Protein AF-A0A0G4NIS2-F1 (afdb_monomer_lite)

Sequence (245 aa):
MDGARKRLEEARQTQPERFADFKDDWLSSGLHLLNTYLKNRLSDPQSRKISKRNKRFQVSFGEELWPLFNALGFVEQTLDNDGADEDYFVPEPLEPPNPPTQIGTLRSFVEDMRFEVENRIIALGQQGPASPHHDSAMDRLEKALHCFNWPQNKSFHVQSINPRDAEFSLLGVLPNFDKSLTLFAYYRQCLIWPTNRKLLTDALANNAKRLGDDELMLQATVEESKIDHPGAAVIANGDNDDTAM

Organism: Verticillium longisporum (NCBI:txid100787)

Secondary structure (DSSP, 8-state):
-HHHHHHHHHHHHHSHHHHTT--GGGGG-HHHHHHHHHHHHHH-TT---EETT-HHHHHHT-GGGHHHHHHTTEEEEEEEETTEEEEEEEEPPPPP--SSPPTTSHHHHHHHHHHHHHHHHHHTT---TTS-----HHHHHHHHTT-TT--B-TT--GGG--TTSHHHHHHT--TTB-HHHHHHHHHHHHHH-GGGHHHHHHHHHHHHHHHT-HHHHHHHHHHHHHHH-TTTTS-SS--------

pLDDT: mean 83.78, std 14.61, range [35.22, 96.94]

Radius of gyration: 31.64 Å; chains: 1; bounding box: 91×41×85 Å

Foldseek 3Di:
DVQLVVQLVVCCVVPVVLCVPPDPVLQVCLLVVLLVQLVQLLVDQQRDKAFCPPPSCCSNQNPVNVVVLVLLAWDWDFDDDPNDTTIIGGHDGFDDDDPVDDPPGSNVVSVVVSVVSVVVCVVVVVDDPPPPPPCPPVNVVCVVVVNRPPDFQPVDDPPPDDCPPPLNVLLVHGLGHDLVVSVVSLVVSCVVPVVCNVVNLVSQCVSCVVNVPVVSNVVSVVSNVCVVPVPPPPPDDDDPDDDDD

Structure (mmCIF, N/CA/C/O backbone):
data_AF-A0A0G4NIS2-F1
#
_entry.id   AF-A0A0G4NIS2-F1
#
loop_
_atom_site.group_PDB
_atom_site.id
_atom_site.type_symbol
_atom_site.label_atom_id
_atom_site.label_alt_id
_atom_site.label_comp_id
_atom_site.label_asym_id
_atom_site.label_entity_id
_atom_site.label_seq_id
_atom_site.pdbx_PDB_ins_code
_atom_site.Cartn_x
_atom_site.Cartn_y
_atom_site.Cartn_z
_atom_site.occupancy
_atom_site.B_iso_or_equiv
_atom_site.auth_seq_id
_atom_site.auth_comp_id
_atom_site.auth_asym_id
_atom_site.auth_atom_id
_atom_site.pdbx_PDB_model_num
ATOM 1 N N . MET A 1 1 ? -14.107 12.052 5.881 1.00 51.66 1 MET A N 1
ATOM 2 C CA . MET A 1 1 ? -13.317 12.924 6.783 1.00 51.66 1 MET A CA 1
ATOM 3 C C . MET A 1 1 ? -14.207 13.749 7.715 1.00 51.66 1 MET A C 1
ATOM 5 O O . MET A 1 1 ? -13.770 14.037 8.819 1.00 51.66 1 MET A O 1
ATOM 9 N N . ASP A 1 2 ? -15.458 14.056 7.348 1.00 69.06 2 ASP A N 1
ATOM 10 C CA . ASP A 1 2 ? -16.340 14.878 8.199 1.00 69.06 2 ASP A CA 1
ATOM 11 C C . ASP A 1 2 ? -16.967 14.142 9.396 1.00 69.06 2 ASP A C 1
ATOM 13 O O . ASP A 1 2 ? -17.231 14.765 10.422 1.00 69.06 2 ASP A O 1
ATOM 17 N N . GLY A 1 3 ? -17.135 12.814 9.321 1.00 81.81 3 GLY A N 1
ATOM 18 C CA . GLY A 1 3 ? -17.763 12.019 10.390 1.00 81.81 3 GLY A CA 1
ATOM 19 C C . GLY A 1 3 ? -17.010 12.046 11.727 1.00 81.81 3 GLY A C 1
ATOM 20 O O . GLY A 1 3 ? -17.603 12.352 12.755 1.00 81.81 3 GLY A O 1
ATOM 21 N N . ALA A 1 4 ? -15.693 11.805 11.718 1.00 85.12 4 ALA A N 1
ATOM 22 C CA . ALA A 1 4 ? -14.879 11.812 12.941 1.00 85.12 4 ALA A CA 1
ATOM 23 C C . ALA A 1 4 ? -14.820 13.204 13.594 1.00 85.12 4 ALA A C 1
ATOM 25 O O . ALA A 1 4 ? -14.881 13.327 14.815 1.00 85.12 4 ALA A O 1
ATOM 26 N N . ARG A 1 5 ? -14.750 14.269 12.780 1.00 87.56 5 ARG A N 1
ATOM 27 C CA . ARG A 1 5 ? -14.766 15.654 13.273 1.00 87.56 5 ARG A CA 1
ATOM 28 C C . ARG A 1 5 ? -16.102 15.990 13.932 1.00 87.56 5 ARG A C 1
ATOM 30 O O . ARG A 1 5 ? -16.107 16.537 15.029 1.00 87.56 5 ARG A O 1
ATOM 37 N N . LYS A 1 6 ? -17.216 15.620 13.293 1.00 88.25 6 LYS A N 1
ATOM 38 C CA . LYS A 1 6 ? -18.559 15.787 13.860 1.00 88.25 6 LYS A CA 1
ATOM 39 C C . LYS A 1 6 ? -18.695 15.047 15.195 1.00 88.25 6 LYS A C 1
ATOM 41 O O . LYS A 1 6 ? -19.134 15.643 16.171 1.00 88.25 6 LYS A O 1
ATOM 46 N N . ARG A 1 7 ? -18.230 13.796 15.266 1.00 89.38 7 ARG A N 1
ATOM 47 C CA . ARG A 1 7 ? -18.239 13.007 16.506 1.00 89.38 7 ARG A CA 1
ATOM 48 C C . ARG A 1 7 ? -17.384 13.616 17.616 1.00 89.38 7 ARG A C 1
ATOM 50 O O . ARG A 1 7 ? -17.789 13.574 18.771 1.00 89.38 7 ARG A O 1
ATOM 57 N N . LEU A 1 8 ? -16.221 14.191 17.296 1.00 88.81 8 LEU A N 1
ATOM 58 C CA . LEU A 1 8 ? -15.406 14.893 18.295 1.00 88.81 8 LEU A CA 1
ATOM 59 C C . LEU A 1 8 ? -16.122 16.130 18.848 1.00 88.81 8 LEU A C 1
ATOM 61 O O . LEU A 1 8 ? -16.074 16.365 20.052 1.00 88.81 8 LEU A O 1
ATOM 65 N N . GLU A 1 9 ? -16.784 16.899 17.986 1.00 89.94 9 GLU A N 1
ATOM 66 C CA . GLU A 1 9 ? -17.549 18.078 18.397 1.00 89.94 9 GLU A CA 1
ATOM 67 C C . GLU A 1 9 ? -18.708 17.689 19.329 1.00 89.94 9 GLU A C 1
ATOM 69 O O . GLU A 1 9 ? -18.823 18.213 20.435 1.00 89.94 9 GLU A O 1
ATOM 74 N N . GLU A 1 10 ? -19.496 16.682 18.947 1.00 90.00 10 GLU A N 1
ATOM 75 C CA . GLU A 1 10 ? -20.571 16.129 19.784 1.00 90.00 10 GLU A CA 1
ATOM 76 C C . GLU A 1 10 ? -20.038 15.590 21.125 1.00 90.00 10 GLU A C 1
ATOM 78 O O 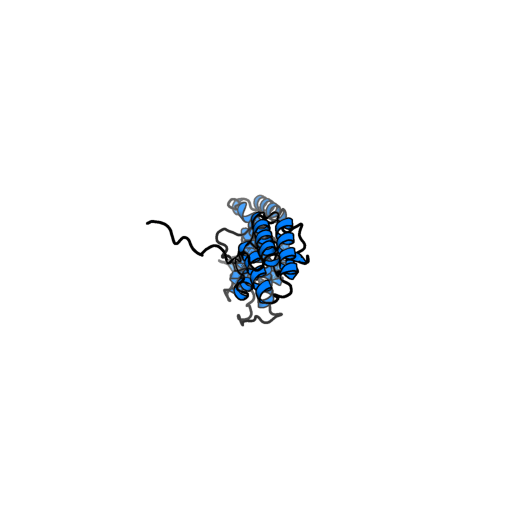. GLU A 1 10 ? -20.629 15.815 22.186 1.00 90.00 10 GLU A O 1
ATOM 83 N N . ALA A 1 11 ? -18.882 14.921 21.112 1.00 88.12 11 ALA A N 1
ATOM 84 C CA . ALA A 1 11 ? -18.240 14.404 22.316 1.00 88.12 11 ALA A CA 1
ATOM 85 C C . ALA A 1 11 ? -17.739 15.521 23.250 1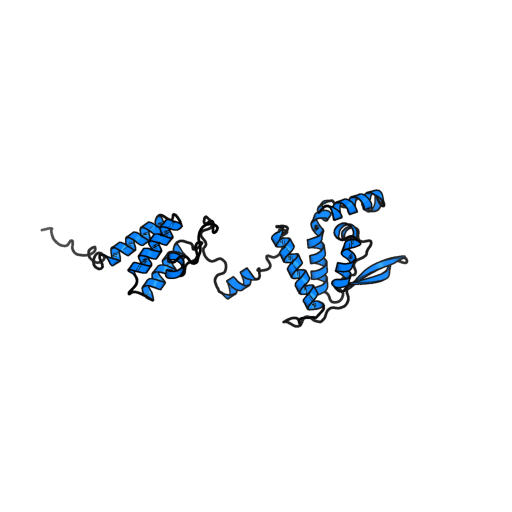.00 88.12 11 ALA A C 1
ATOM 87 O O . ALA A 1 11 ? -17.879 15.408 24.468 1.00 88.12 11 ALA A O 1
ATOM 88 N N . ARG A 1 12 ? -17.197 16.619 22.706 1.00 90.88 12 ARG A N 1
ATOM 89 C CA . ARG A 1 12 ? -16.781 17.797 23.489 1.00 90.88 12 ARG A CA 1
ATOM 90 C C . ARG A 1 12 ? -17.977 18.545 24.080 1.00 90.88 12 ARG A C 1
ATOM 92 O O . ARG A 1 12 ? -17.864 19.062 25.184 1.00 90.88 12 ARG A O 1
ATOM 99 N N . GLN A 1 13 ? -19.120 18.568 23.396 1.00 91.31 13 GLN A N 1
ATOM 100 C CA . GLN A 1 13 ? -20.344 19.185 23.919 1.00 91.31 13 GLN A CA 1
ATOM 101 C C . GLN A 1 13 ? -20.975 18.362 25.047 1.00 91.31 13 GLN A C 1
ATOM 103 O O . GLN A 1 13 ? -21.416 18.915 26.051 1.00 91.31 13 GLN A O 1
ATOM 108 N N . THR A 1 14 ? -21.010 17.037 24.896 1.00 90.88 14 THR A N 1
ATOM 109 C CA . THR A 1 14 ? -21.656 16.136 25.864 1.00 90.88 14 THR A CA 1
ATOM 110 C C . THR A 1 14 ? -20.765 15.792 27.057 1.00 90.88 14 THR A C 1
ATOM 112 O O . THR A 1 14 ? -21.266 15.617 28.166 1.00 90.88 14 THR A O 1
ATOM 115 N N . GLN A 1 15 ? -19.450 15.675 26.851 1.00 88.81 15 GLN A N 1
ATOM 116 C CA . GLN A 1 15 ? -18.480 15.265 27.872 1.00 88.81 15 GLN A CA 1
ATOM 117 C C . GLN A 1 15 ? -17.203 16.131 27.808 1.00 88.81 15 GLN A C 1
ATOM 119 O O . GLN A 1 15 ? -16.109 15.607 27.567 1.00 88.81 15 GLN A O 1
ATOM 124 N N . PRO A 1 16 ? -17.310 17.454 28.042 1.00 88.44 16 PRO A N 1
ATOM 125 C CA . PRO A 1 16 ? -16.224 18.411 27.815 1.00 88.44 16 PRO A CA 1
ATOM 126 C C . PRO A 1 16 ? -14.950 18.080 28.594 1.00 88.44 16 PRO A C 1
ATOM 128 O O . PRO A 1 16 ? -13.869 18.044 28.010 1.00 88.44 16 PRO A O 1
ATOM 131 N N . GLU A 1 17 ? -15.062 17.754 29.884 1.00 90.81 17 GLU A N 1
ATOM 132 C CA . GLU A 1 17 ? -13.900 17.416 30.721 1.00 90.81 17 GLU A CA 1
ATOM 133 C C . GLU A 1 17 ? -13.167 16.165 30.223 1.00 90.81 17 GLU A C 1
ATOM 135 O O . GLU A 1 17 ? -11.939 16.099 30.249 1.00 90.81 17 GLU A O 1
ATOM 140 N N . ARG A 1 18 ? -13.908 15.177 29.703 1.00 87.38 18 ARG A N 1
ATOM 141 C CA . ARG A 1 18 ? -13.324 13.935 29.189 1.00 87.38 18 ARG A CA 1
ATOM 142 C C . ARG A 1 18 ? -12.581 14.158 27.877 1.00 87.38 18 ARG A C 1
ATOM 144 O O . ARG A 1 18 ? -11.634 13.427 27.626 1.00 87.38 18 ARG A O 1
ATOM 151 N N . PHE A 1 19 ? -12.985 15.101 27.031 1.00 89.88 19 PHE A N 1
ATOM 152 C CA . PHE A 1 19 ? -12.375 15.311 25.707 1.00 89.88 19 PHE A CA 1
ATOM 153 C C . PHE A 1 19 ? -11.518 16.582 25.605 1.00 89.88 19 PHE A C 1
ATOM 155 O O . PHE A 1 19 ? -11.042 16.902 24.514 1.00 89.88 19 PHE A O 1
ATOM 162 N N . ALA A 1 20 ? -11.279 17.279 26.719 1.00 85.69 20 ALA A N 1
ATOM 163 C CA . ALA A 1 20 ? -10.483 18.507 26.768 1.00 85.69 20 ALA A CA 1
ATOM 164 C C . ALA A 1 20 ? -9.036 18.319 26.269 1.00 85.69 20 ALA A C 1
ATOM 166 O O . ALA A 1 20 ? -8.467 19.208 25.644 1.00 85.69 20 ALA A O 1
ATOM 167 N N . ASP A 1 21 ? -8.455 17.146 26.515 1.00 85.31 21 ASP A N 1
ATOM 168 C CA . ASP A 1 21 ? -7.098 16.744 26.130 1.00 85.31 21 ASP A CA 1
ATOM 169 C C . ASP A 1 21 ? -7.024 16.053 24.756 1.00 85.31 21 ASP A C 1
ATOM 171 O O . ASP A 1 21 ? -5.939 15.670 24.308 1.00 85.31 21 ASP A O 1
ATOM 175 N N . PHE A 1 22 ? -8.164 15.851 24.086 1.00 85.12 22 PHE A N 1
ATOM 176 C CA . PHE A 1 22 ? -8.197 15.143 22.813 1.00 85.12 22 PHE A CA 1
ATOM 177 C C . PHE A 1 22 ? -7.565 15.999 21.717 1.00 85.12 22 PHE A C 1
ATOM 179 O O . PHE A 1 22 ? -8.045 17.094 21.417 1.00 85.12 22 PHE A O 1
ATOM 186 N N . LYS A 1 23 ? -6.507 15.476 21.098 1.00 82.56 23 LYS A N 1
ATOM 187 C CA . LYS A 1 23 ? -5.771 16.167 20.043 1.00 82.56 23 LYS A CA 1
ATOM 188 C C . LYS A 1 23 ? -6.435 15.968 18.679 1.00 82.56 23 LYS A C 1
ATOM 190 O O . LYS A 1 23 ? -6.827 14.859 18.318 1.00 82.56 23 LYS A O 1
ATOM 195 N N . ASP A 1 24 ? -6.521 17.040 17.900 1.00 78.62 24 ASP A N 1
ATOM 196 C CA . ASP A 1 24 ? -7.176 17.022 16.586 1.00 78.62 24 ASP A CA 1
ATOM 197 C C . ASP A 1 24 ? -6.397 16.196 15.540 1.00 78.62 24 ASP A C 1
ATOM 199 O O . ASP A 1 24 ? -6.987 15.695 14.582 1.00 78.62 24 ASP A O 1
ATOM 203 N N . ASP A 1 25 ? -5.092 15.978 15.742 1.00 77.25 25 ASP A N 1
ATOM 204 C CA . ASP A 1 25 ? -4.250 15.098 14.913 1.00 77.25 25 ASP A CA 1
ATOM 205 C C . ASP A 1 25 ? -4.709 13.627 14.945 1.00 77.25 25 ASP A C 1
ATOM 207 O O . ASP A 1 25 ? -4.400 12.847 14.044 1.00 77.25 25 ASP A O 1
ATOM 211 N N . TRP A 1 26 ? -5.511 13.231 15.936 1.00 74.81 26 TRP A N 1
ATOM 212 C CA . TRP A 1 26 ? -6.074 11.885 16.009 1.00 74.81 26 TRP A CA 1
ATOM 213 C C . TRP A 1 26 ? -7.241 11.674 15.043 1.00 74.81 26 TRP A C 1
ATOM 215 O O . TRP A 1 26 ? -7.532 10.523 14.708 1.00 74.81 26 TRP A O 1
ATOM 225 N N . LEU A 1 27 ? -7.861 12.744 14.532 1.00 76.94 27 LEU A N 1
ATOM 226 C CA . LEU A 1 27 ? -8.981 12.668 13.587 1.00 76.94 27 LEU A CA 1
ATOM 227 C C . LEU A 1 27 ? -8.590 12.044 12.243 1.00 76.94 27 LEU A C 1
ATOM 229 O O . LEU A 1 27 ? -9.402 11.365 11.618 1.00 76.94 27 LEU A O 1
ATOM 233 N N . SER A 1 28 ? -7.347 12.238 11.800 1.00 71.81 28 SER A N 1
ATOM 234 C CA . SER A 1 28 ? -6.825 11.650 10.559 1.00 71.81 28 SER A CA 1
ATOM 235 C C . SER A 1 28 ? -6.278 10.233 10.751 1.00 71.81 28 SER A C 1
ATOM 237 O O . SER A 1 28 ? -5.846 9.600 9.793 1.00 71.81 28 SER A O 1
ATOM 239 N N . SER A 1 29 ? -6.309 9.699 11.976 1.00 78.62 29 SER A N 1
ATOM 240 C CA . SER A 1 29 ? -5.583 8.477 12.325 1.00 78.62 29 SER A CA 1
ATOM 241 C C . SER A 1 29 ? -6.405 7.186 12.258 1.00 78.62 29 SER A C 1
ATOM 243 O O . SER A 1 29 ? -5.886 6.131 12.616 1.00 78.62 29 SER A O 1
ATOM 245 N N . GLY A 1 30 ? -7.659 7.239 11.793 1.00 88.88 30 GLY A N 1
ATOM 246 C CA . GLY A 1 30 ? -8.578 6.092 11.807 1.00 88.88 30 GLY A CA 1
ATOM 247 C C . GLY A 1 30 ? -8.030 4.848 11.100 1.00 88.88 30 GLY A C 1
ATOM 248 O O . GLY A 1 30 ? -8.041 3.764 11.681 1.00 88.88 30 GLY A O 1
ATOM 249 N N . LEU A 1 31 ? -7.462 5.004 9.897 1.00 90.06 31 LEU A N 1
ATOM 250 C CA . LEU A 1 31 ? -6.845 3.889 9.164 1.00 90.06 31 LEU A CA 1
ATOM 251 C C . LEU A 1 31 ? -5.615 3.328 9.890 1.00 90.06 31 LEU A C 1
ATOM 253 O O .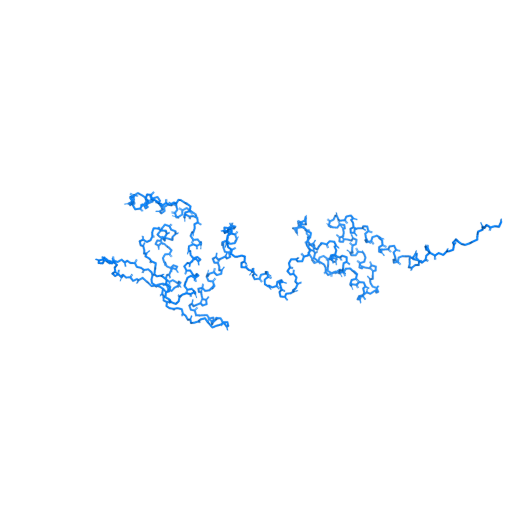 LEU A 1 31 ? -5.467 2.116 10.004 1.00 90.06 31 LEU A O 1
ATOM 257 N N . HIS A 1 32 ? -4.759 4.189 10.444 1.00 89.44 32 HIS A N 1
ATOM 258 C CA . HIS A 1 32 ? -3.595 3.750 11.222 1.00 89.44 32 HIS A CA 1
ATOM 259 C C . HIS A 1 32 ? -3.991 3.024 12.509 1.00 89.44 32 HIS A C 1
ATOM 261 O O . HIS A 1 32 ? -3.350 2.045 12.898 1.00 89.44 32 HIS A O 1
ATOM 267 N N . LEU A 1 33 ? -5.049 3.493 13.169 1.00 91.19 33 LEU A N 1
ATOM 268 C CA . LEU A 1 33 ? -5.591 2.863 14.362 1.00 91.19 33 LEU A CA 1
ATOM 269 C C . LEU A 1 33 ? -6.178 1.487 14.028 1.00 91.19 33 LEU A C 1
ATOM 271 O O . LEU A 1 33 ? -5.865 0.520 14.719 1.00 91.19 33 LEU A O 1
ATOM 275 N N . LEU A 1 34 ? -6.938 1.378 12.932 1.00 93.50 34 LEU A N 1
ATOM 276 C CA . LEU A 1 34 ? -7.452 0.099 12.444 1.00 93.50 34 LEU A CA 1
ATOM 277 C C . LEU A 1 34 ? -6.308 -0.862 12.109 1.00 93.50 34 LEU A C 1
ATOM 279 O O . LEU A 1 34 ? -6.299 -1.987 12.601 1.00 93.50 34 LEU A O 1
ATOM 283 N N . ASN A 1 35 ? -5.297 -0.403 11.362 1.00 92.06 35 ASN A N 1
ATOM 284 C CA . ASN A 1 35 ? -4.128 -1.221 11.037 1.00 92.06 35 ASN A CA 1
ATOM 285 C C . ASN A 1 35 ? -3.414 -1.721 12.304 1.00 92.06 35 ASN A C 1
ATOM 287 O O . ASN A 1 35 ? -2.982 -2.867 12.377 1.00 92.06 35 ASN A O 1
ATOM 291 N N . THR A 1 36 ? -3.333 -0.880 13.338 1.00 90.31 36 THR A N 1
ATOM 292 C CA . THR A 1 36 ? -2.746 -1.262 14.629 1.00 90.31 36 THR A CA 1
ATOM 293 C C . THR A 1 36 ? -3.551 -2.372 15.305 1.00 90.31 36 THR A C 1
ATOM 295 O O . THR A 1 36 ? -2.958 -3.340 15.780 1.00 90.31 36 THR A O 1
ATOM 298 N N . TYR A 1 37 ? -4.884 -2.279 15.325 1.00 92.38 37 TYR A N 1
ATOM 299 C CA . TYR A 1 37 ? -5.729 -3.342 15.876 1.00 92.38 37 TYR A CA 1
ATOM 300 C C . TYR A 1 37 ? -5.584 -4.653 15.100 1.00 92.38 37 TYR A C 1
ATOM 302 O O . TYR A 1 37 ? -5.403 -5.699 15.720 1.00 92.38 37 TYR A O 1
ATOM 310 N N . LEU A 1 38 ? -5.582 -4.600 13.765 1.00 93.12 38 LEU A N 1
ATOM 311 C CA . LEU A 1 38 ? -5.414 -5.782 12.913 1.00 93.12 38 LEU A CA 1
ATOM 312 C C . LEU A 1 38 ? -4.030 -6.420 13.095 1.00 93.12 38 LEU A C 1
ATOM 314 O O . LEU A 1 38 ? -3.923 -7.629 13.286 1.00 93.12 38 LEU A O 1
ATOM 318 N N . LYS A 1 39 ? -2.964 -5.610 13.119 1.00 90.69 39 LYS A N 1
ATOM 319 C CA . LYS A 1 39 ? -1.597 -6.077 13.383 1.00 90.69 39 LYS A CA 1
ATOM 320 C C . LYS A 1 39 ? -1.492 -6.765 14.742 1.00 90.69 39 LYS A C 1
ATOM 322 O O . LYS A 1 39 ? -0.921 -7.851 14.824 1.00 90.69 39 LYS A O 1
ATOM 327 N N . ASN A 1 40 ? -2.029 -6.149 15.795 1.00 89.56 40 ASN A N 1
ATOM 328 C CA . ASN A 1 40 ? -2.010 -6.729 17.138 1.00 89.56 40 ASN A CA 1
ATOM 329 C C . ASN A 1 40 ? -2.779 -8.050 17.166 1.00 89.56 40 ASN A C 1
ATOM 331 O O . ASN A 1 40 ? -2.272 -9.029 17.702 1.00 89.56 40 ASN A O 1
ATOM 335 N N . ARG A 1 41 ? -3.938 -8.103 16.501 1.00 89.19 41 ARG A N 1
ATOM 336 C CA . ARG A 1 41 ? -4.747 -9.318 16.395 1.00 89.19 41 ARG A CA 1
ATOM 337 C C . ARG A 1 41 ? -4.018 -10.470 15.709 1.00 89.19 41 ARG A C 1
ATOM 339 O O . ARG A 1 41 ? -4.151 -11.610 16.131 1.00 89.19 41 ARG A O 1
ATOM 346 N N . LEU A 1 42 ? -3.228 -10.183 14.679 1.00 89.69 42 LEU A N 1
ATOM 347 C CA . LEU A 1 42 ? -2.448 -11.201 13.971 1.00 89.69 42 LEU A CA 1
ATOM 348 C C . LEU A 1 42 ? -1.204 -11.6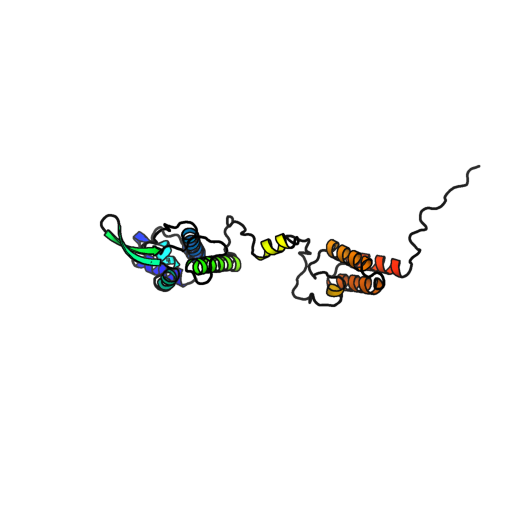60 14.738 1.00 89.69 42 LEU A C 1
ATOM 350 O O . LEU A 1 42 ? -0.758 -12.788 14.526 1.00 89.69 42 LEU A O 1
ATOM 354 N N . SER A 1 43 ? -0.649 -10.785 15.582 1.00 85.12 43 SER A N 1
ATOM 355 C CA . SER A 1 43 ? 0.627 -10.996 16.278 1.00 85.12 43 SER A CA 1
ATOM 356 C C . SER A 1 43 ? 0.462 -11.636 17.657 1.00 85.12 43 SER A C 1
ATOM 358 O O . SER A 1 43 ? 1.375 -12.316 18.117 1.00 85.12 43 SER A O 1
ATOM 360 N N . ASP A 1 44 ? -0.672 -11.403 18.320 1.00 79.44 44 ASP A N 1
ATOM 361 C CA . ASP A 1 44 ? -0.932 -11.835 19.692 1.00 79.44 44 ASP A CA 1
ATOM 362 C C . ASP A 1 44 ? -2.244 -12.642 19.775 1.00 79.44 44 ASP A C 1
ATOM 364 O O . ASP A 1 44 ? -3.320 -12.086 19.533 1.00 79.44 44 ASP A O 1
ATOM 368 N N . PRO A 1 45 ? -2.190 -13.937 20.147 1.00 62.75 45 PRO A N 1
ATOM 369 C CA . PRO A 1 45 ? -3.379 -14.753 20.398 1.00 62.75 45 PRO A CA 1
ATOM 370 C C . PRO A 1 45 ? -4.281 -14.201 21.513 1.00 62.75 45 PRO A C 1
ATOM 372 O O . PRO A 1 45 ? -5.469 -14.505 21.533 1.00 62.75 45 PRO A O 1
ATOM 375 N N . GLN A 1 46 ? -3.732 -13.394 22.427 1.00 65.38 46 GLN A N 1
ATOM 376 C CA . GLN A 1 46 ? -4.443 -12.692 23.503 1.00 65.38 46 GLN A CA 1
ATOM 377 C C . GLN A 1 46 ? -4.655 -11.216 23.150 1.00 65.38 46 GLN A C 1
ATOM 379 O O . GLN A 1 46 ? -4.525 -10.328 23.996 1.00 65.38 46 GLN A O 1
ATOM 384 N N . SER A 1 47 ? -4.932 -10.948 21.870 1.00 68.38 47 SER A N 1
ATOM 385 C CA . SER A 1 47 ? -5.124 -9.603 21.336 1.00 68.38 47 SER A CA 1
ATOM 386 C C . SER A 1 47 ? -5.956 -8.719 22.269 1.00 68.38 47 SER A C 1
ATOM 388 O O . SER A 1 47 ? -6.955 -9.133 22.860 1.00 68.38 47 SER A O 1
ATOM 390 N N . ARG A 1 48 ? -5.518 -7.467 22.418 1.00 81.31 48 ARG A N 1
ATOM 391 C CA . ARG A 1 48 ? -6.073 -6.550 23.415 1.00 81.31 48 ARG A CA 1
ATOM 392 C C . ARG A 1 48 ? -7.547 -6.263 23.132 1.00 81.31 48 ARG A C 1
ATOM 394 O O . ARG A 1 48 ? -7.893 -5.803 22.043 1.00 81.31 48 ARG A O 1
ATOM 401 N N . LYS A 1 49 ? -8.383 -6.436 24.160 1.00 90.88 49 LYS A N 1
ATOM 402 C CA . LYS A 1 49 ? -9.755 -5.917 24.191 1.00 90.88 49 LYS A CA 1
ATOM 403 C C . LYS A 1 49 ? -9.771 -4.406 23.932 1.00 90.88 49 LYS A C 1
ATOM 405 O O . LYS A 1 49 ? -8.881 -3.679 24.384 1.00 90.88 49 LYS A O 1
ATOM 410 N N . ILE A 1 50 ? -10.789 -3.924 23.228 1.00 93.06 50 ILE A N 1
ATOM 411 C CA . ILE A 1 50 ? -10.969 -2.503 22.921 1.00 93.06 50 ILE A CA 1
ATOM 412 C C . ILE A 1 50 ? -12.139 -1.985 23.753 1.00 93.06 50 ILE A C 1
ATOM 414 O O . ILE A 1 50 ? -13.279 -2.376 23.528 1.00 93.06 50 ILE A O 1
ATOM 418 N N . SER A 1 51 ? -11.865 -1.108 24.720 1.00 92.19 51 SER A N 1
ATOM 419 C CA . SER A 1 51 ? -12.924 -0.440 25.491 1.00 92.19 51 SER A CA 1
ATOM 420 C C . SER A 1 51 ? -13.755 0.455 24.569 1.00 92.19 51 SER A C 1
ATOM 422 O O . SER A 1 51 ? -13.197 1.282 23.837 1.00 92.19 51 SER A O 1
ATOM 424 N N . LYS A 1 52 ? -15.088 0.361 24.653 1.00 91.44 52 LYS A N 1
ATOM 425 C CA . LYS A 1 52 ? -15.991 1.295 23.959 1.00 91.44 52 LYS A CA 1
ATOM 426 C C . LYS A 1 52 ? -15.879 2.724 24.503 1.00 91.44 52 LYS A C 1
ATOM 428 O O . LYS A 1 52 ? -16.176 3.684 23.794 1.00 91.44 52 LYS A O 1
ATOM 433 N N . ARG A 1 53 ? -15.362 2.889 25.727 1.00 89.38 53 ARG A N 1
ATOM 434 C CA . ARG A 1 53 ? -15.013 4.184 26.335 1.00 89.38 53 ARG A CA 1
ATOM 435 C C . ARG A 1 53 ? -13.613 4.665 25.949 1.00 89.38 53 ARG A C 1
ATOM 437 O O . ARG A 1 53 ? -13.176 5.718 26.425 1.00 89.38 53 ARG A O 1
ATOM 444 N N . ASN A 1 54 ? -12.883 3.975 25.078 1.00 90.62 54 ASN A N 1
ATOM 445 C CA . ASN A 1 54 ? -11.642 4.524 24.551 1.00 90.62 54 ASN A CA 1
ATOM 446 C C . ASN A 1 54 ? -11.952 5.752 23.673 1.00 90.62 54 ASN A C 1
ATOM 448 O O . ASN A 1 54 ? -12.585 5.634 22.625 1.00 90.62 54 ASN A O 1
ATOM 452 N N . LYS A 1 55 ? -11.480 6.939 24.092 1.00 90.88 55 LYS A N 1
ATOM 453 C CA . LYS A 1 55 ? -11.761 8.219 23.409 1.00 90.88 55 LYS A CA 1
ATOM 454 C C . LYS A 1 55 ? -11.409 8.154 21.918 1.00 90.88 55 LYS A C 1
ATOM 456 O O . LYS A 1 55 ? -12.179 8.598 21.072 1.00 90.88 55 LYS A O 1
ATOM 461 N N . ARG A 1 56 ? -10.240 7.587 21.596 1.00 89.75 56 ARG A N 1
ATOM 462 C CA . ARG A 1 56 ? -9.714 7.525 20.228 1.00 89.75 56 ARG A CA 1
ATOM 463 C C . ARG A 1 56 ? -10.530 6.577 19.358 1.00 89.75 56 ARG A C 1
ATOM 465 O O . ARG A 1 56 ? -10.835 6.931 18.225 1.00 89.75 56 ARG A O 1
ATOM 472 N N . PHE A 1 57 ? -10.920 5.420 19.888 1.00 91.44 57 PHE A N 1
ATOM 473 C CA . PHE A 1 57 ? -11.800 4.472 19.208 1.00 91.44 57 PHE A CA 1
ATOM 474 C C . PHE A 1 57 ? -13.174 5.088 18.909 1.00 91.44 57 PHE A C 1
ATOM 476 O O . PHE A 1 57 ? -13.613 5.080 17.759 1.00 91.44 57 PHE A O 1
ATOM 483 N N . GLN A 1 58 ? -13.799 5.704 19.918 1.00 90.44 58 GLN A N 1
ATOM 484 C CA . GLN A 1 58 ? -15.114 6.339 19.809 1.00 90.44 58 GLN A CA 1
ATOM 485 C C . GLN A 1 58 ? -15.128 7.445 18.738 1.00 90.44 58 GLN A C 1
ATOM 487 O O . GLN A 1 58 ? -15.979 7.460 17.850 1.00 90.44 58 GLN A O 1
ATOM 492 N N . VAL A 1 59 ? -14.134 8.335 18.766 1.00 90.56 59 VAL A N 1
ATOM 493 C CA . VAL A 1 59 ? -14.029 9.442 17.803 1.00 90.56 59 VAL A CA 1
ATOM 494 C C . VAL A 1 59 ? -13.592 8.973 16.412 1.00 90.56 59 VAL A C 1
ATOM 496 O O . VAL A 1 59 ? -14.011 9.562 15.422 1.00 90.56 59 VAL A O 1
ATOM 499 N N . SER A 1 60 ? -12.783 7.913 16.296 1.00 89.75 60 SER A N 1
ATOM 500 C CA . SER A 1 60 ? -12.298 7.439 14.987 1.00 89.75 60 SER A CA 1
ATOM 501 C C . SER A 1 60 ? -13.342 6.598 14.256 1.00 89.75 60 SER A C 1
ATOM 503 O O . SER A 1 60 ? -13.627 6.850 13.089 1.00 89.75 60 SER A O 1
ATOM 505 N N . PHE A 1 61 ? -13.992 5.655 14.943 1.00 89.88 61 PHE A N 1
ATOM 506 C CA . PHE A 1 61 ? -14.903 4.690 14.312 1.00 89.88 61 PHE A CA 1
ATOM 507 C C . PHE A 1 61 ? -16.372 5.016 14.528 1.00 89.88 61 PHE A C 1
ATOM 509 O O . PHE A 1 61 ? -17.107 5.093 13.550 1.00 89.88 61 PHE A O 1
ATOM 516 N N . GLY A 1 62 ? -16.750 5.326 15.771 1.00 88.00 62 GLY A N 1
ATOM 517 C CA . GLY A 1 62 ? -18.137 5.632 16.109 1.00 88.00 62 GLY A CA 1
ATOM 518 C C . GLY A 1 62 ? -19.008 4.385 16.026 1.00 88.00 62 GLY A C 1
ATOM 519 O O . GLY A 1 62 ? -18.565 3.335 15.552 1.00 88.00 62 GLY A O 1
ATOM 520 N N . GLU A 1 63 ? -20.232 4.485 16.531 1.00 89.69 63 GLU A N 1
ATOM 521 C CA . GLU A 1 63 ? -21.155 3.346 16.587 1.00 89.69 63 GLU A CA 1
ATOM 522 C C . GLU A 1 63 ? -21.517 2.841 15.188 1.00 89.69 63 GLU A C 1
ATOM 524 O O . GLU A 1 63 ? -21.717 1.647 14.979 1.00 89.69 63 GLU A O 1
ATOM 529 N N . GLU A 1 64 ? -21.496 3.730 14.193 1.00 89.19 64 GLU A N 1
ATOM 530 C CA . GLU A 1 64 ? -21.796 3.399 12.805 1.00 89.19 64 GLU A CA 1
ATOM 531 C C . GLU A 1 64 ? -20.781 2.432 12.173 1.00 89.19 64 GLU A C 1
ATOM 533 O O . GLU A 1 64 ? -21.117 1.722 11.225 1.00 89.19 64 GLU A O 1
ATOM 538 N N . LEU A 1 65 ? -19.550 2.376 12.698 1.00 90.75 65 LEU A N 1
ATOM 539 C CA . LEU A 1 65 ? -18.512 1.447 12.242 1.00 90.75 65 LEU A CA 1
ATOM 540 C C . LEU A 1 65 ? -18.288 0.278 13.208 1.00 90.75 65 LEU A C 1
ATOM 542 O O . LEU A 1 65 ? -17.428 -0.557 12.944 1.00 90.75 65 LEU A O 1
ATOM 546 N N . TRP A 1 66 ? -19.053 0.146 14.292 1.00 92.56 66 TRP A N 1
ATOM 547 C CA . TRP A 1 66 ? -18.981 -1.036 15.161 1.00 92.56 66 TRP A CA 1
ATOM 548 C C . TRP A 1 66 ? -19.279 -2.363 14.445 1.00 92.56 66 TRP A C 1
ATOM 550 O O . TRP A 1 66 ? -18.555 -3.327 14.705 1.00 92.56 66 TRP A O 1
ATOM 560 N N . PRO A 1 67 ? -20.219 -2.440 13.477 1.00 94.81 67 PRO A N 1
ATOM 561 C CA . PRO A 1 67 ? -20.428 -3.667 12.708 1.00 94.81 67 PRO A CA 1
ATOM 562 C C . PRO A 1 67 ? -19.171 -4.169 11.979 1.00 94.81 67 PRO A C 1
ATOM 564 O O . PRO A 1 67 ? -19.026 -5.374 11.782 1.00 94.81 67 PRO A O 1
ATOM 567 N N . LEU A 1 68 ? -18.234 -3.277 11.625 1.00 94.38 68 LEU A N 1
ATOM 568 C CA . LEU A 1 68 ? -16.940 -3.671 11.059 1.00 94.38 68 LEU A CA 1
ATOM 569 C C . LEU A 1 68 ? -16.117 -4.484 12.064 1.00 94.38 68 LEU A C 1
ATOM 571 O O . LEU A 1 68 ? -15.506 -5.476 11.685 1.00 94.38 68 LEU A O 1
ATOM 575 N N . PHE A 1 69 ? -16.106 -4.095 13.340 1.00 94.94 69 PHE A N 1
ATOM 576 C CA . PHE A 1 69 ? -15.380 -4.832 14.376 1.00 94.94 69 PHE A CA 1
ATOM 577 C C . PHE A 1 69 ? -16.010 -6.202 14.623 1.00 94.94 69 PHE A C 1
ATOM 579 O O . PHE A 1 69 ? -15.278 -7.182 14.741 1.00 94.94 69 PHE A O 1
ATOM 586 N N . ASN A 1 70 ? -17.337 -6.302 14.563 1.00 94.19 70 ASN A N 1
ATOM 587 C CA . ASN A 1 70 ? -18.026 -7.591 14.620 1.00 94.19 70 ASN A CA 1
ATOM 588 C C . ASN A 1 70 ? -17.630 -8.496 13.439 1.00 94.19 70 ASN A C 1
ATOM 590 O O . ASN A 1 70 ? -17.265 -9.652 13.638 1.00 94.19 70 ASN A O 1
ATOM 594 N N . ALA A 1 71 ? -17.585 -7.958 12.215 1.00 94.38 71 ALA A N 1
ATOM 595 C CA . ALA A 1 71 ? -17.118 -8.701 11.039 1.00 94.38 71 ALA A CA 1
ATOM 596 C C . ALA A 1 71 ? -15.637 -9.121 11.136 1.00 94.38 71 ALA A C 1
ATOM 598 O O . ALA A 1 71 ? -15.254 -10.174 10.637 1.00 94.38 71 ALA A O 1
ATOM 599 N N . LEU A 1 72 ? -14.801 -8.323 11.805 1.00 94.75 72 LEU A N 1
ATOM 600 C CA . LEU A 1 72 ? -13.392 -8.633 12.075 1.00 94.75 72 LEU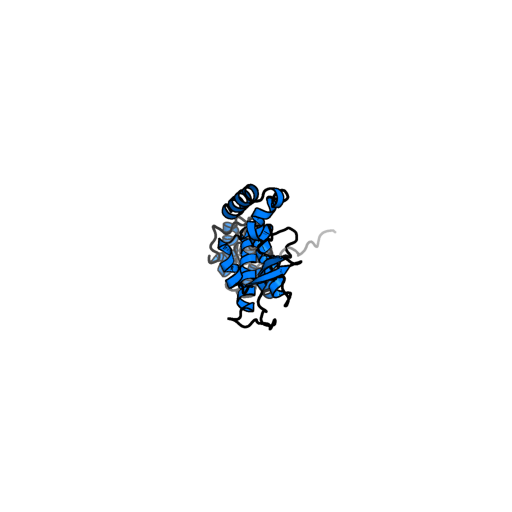 A CA 1
ATOM 601 C C . LEU A 1 72 ? -13.197 -9.668 13.199 1.00 94.75 72 LEU A C 1
ATOM 603 O O . LEU A 1 72 ? -12.052 -9.948 13.570 1.00 94.75 72 LEU A O 1
ATOM 607 N N . GLY A 1 73 ? -14.284 -10.234 13.732 1.00 93.44 73 GLY A N 1
ATOM 608 C CA . GLY A 1 73 ? -14.250 -11.242 14.786 1.00 93.44 73 GLY A CA 1
ATOM 609 C C . GLY A 1 73 ? -14.003 -10.655 16.168 1.00 93.44 73 GLY A C 1
ATOM 610 O O . GLY A 1 73 ? -13.308 -11.266 16.976 1.00 93.44 73 GLY A O 1
ATOM 611 N N . PHE A 1 74 ? -14.491 -9.445 16.435 1.00 94.44 74 PHE A N 1
ATOM 612 C CA . PHE A 1 74 ? -14.651 -8.956 17.799 1.00 94.44 74 PHE A CA 1
ATOM 613 C C . PHE A 1 74 ? -16.081 -9.214 18.267 1.00 94.44 74 PHE A C 1
ATOM 615 O O . PHE A 1 74 ? -17.027 -9.042 17.509 1.00 94.44 74 PHE A O 1
ATOM 622 N N . VAL A 1 75 ? -16.237 -9.588 19.530 1.00 94.00 75 VAL A N 1
ATOM 623 C CA . VAL A 1 75 ? -17.533 -9.801 20.171 1.00 94.00 75 VAL A CA 1
ATOM 624 C C . VAL A 1 75 ? -17.701 -8.781 21.282 1.00 94.00 75 VAL A C 1
ATOM 626 O O . VAL A 1 75 ? -16.771 -8.500 22.040 1.00 94.00 75 VAL A O 1
ATOM 629 N N . GLU A 1 76 ? -18.894 -8.212 21.373 1.00 94.06 76 GLU A N 1
ATOM 630 C CA . GLU A 1 76 ? -19.247 -7.275 22.431 1.00 94.06 76 GLU A CA 1
ATOM 631 C C . GLU A 1 76 ? -19.448 -8.025 23.752 1.00 94.06 76 GLU A C 1
ATOM 633 O O . GLU A 1 76 ? -20.234 -8.968 23.829 1.00 94.06 76 GLU A O 1
ATOM 638 N N . GLN A 1 77 ? -18.721 -7.618 24.791 1.00 93.88 77 GLN A N 1
ATOM 639 C CA . GLN A 1 77 ? -18.834 -8.184 26.133 1.00 93.88 77 GLN A CA 1
ATOM 640 C C . GLN A 1 77 ? -18.774 -7.074 27.177 1.00 93.88 77 GLN A C 1
ATOM 642 O O . GLN A 1 77 ? -17.921 -6.187 27.094 1.00 93.88 77 GLN A O 1
ATOM 647 N N . THR A 1 78 ? -19.641 -7.157 28.180 1.00 93.88 78 THR A N 1
ATOM 648 C CA . THR A 1 78 ? -19.563 -6.328 29.384 1.00 93.88 78 THR A CA 1
ATOM 649 C C . THR A 1 78 ? -18.680 -7.045 30.396 1.00 93.88 78 THR A C 1
ATOM 651 O O . THR A 1 78 ? -18.936 -8.198 30.745 1.00 93.88 78 THR A O 1
ATOM 654 N N . LEU A 1 79 ? -17.605 -6.388 30.818 1.00 89.56 79 LEU A N 1
ATOM 655 C CA . LEU A 1 79 ? -16.625 -6.936 31.749 1.00 89.56 79 LEU A CA 1
ATOM 656 C C . LEU A 1 79 ? -16.504 -6.006 32.953 1.00 89.56 79 LEU A C 1
ATOM 658 O O . LEU A 1 79 ? -16.472 -4.787 32.781 1.00 89.56 79 LEU A O 1
ATOM 662 N N . ASP A 1 80 ? -16.361 -6.588 34.142 1.00 88.44 80 ASP A N 1
ATOM 663 C CA . ASP A 1 80 ? -16.023 -5.830 35.345 1.00 88.44 80 ASP A CA 1
ATOM 664 C C . ASP A 1 80 ? -14.619 -5.222 35.197 1.00 88.44 80 ASP A C 1
ATOM 666 O O . ASP A 1 80 ? -13.644 -5.906 34.853 1.00 88.44 80 ASP A O 1
ATOM 670 N N . ASN A 1 81 ? -14.533 -3.914 35.413 1.00 83.81 81 ASN A N 1
ATOM 671 C CA . ASN A 1 81 ? -13.309 -3.136 35.382 1.00 83.81 81 ASN A CA 1
ATOM 672 C C . ASN A 1 81 ? -13.254 -2.244 36.631 1.00 83.81 81 ASN A C 1
ATOM 674 O O . ASN A 1 81 ? -13.887 -1.191 36.683 1.00 83.81 81 ASN A O 1
ATOM 678 N N . ASP A 1 82 ? -12.498 -2.682 37.640 1.00 82.31 82 ASP A N 1
ATOM 679 C CA . ASP A 1 82 ? -12.346 -2.010 38.939 1.00 82.31 82 ASP A CA 1
ATOM 680 C C . ASP A 1 82 ? -13.678 -1.744 39.678 1.00 82.31 82 ASP A C 1
ATOM 682 O O . ASP A 1 82 ? -13.859 -0.705 40.318 1.00 82.31 82 ASP A O 1
ATOM 686 N N . GLY A 1 83 ? -14.618 -2.697 39.624 1.00 80.06 83 GLY A N 1
ATOM 687 C CA . GLY A 1 83 ? -15.912 -2.618 40.309 1.00 80.06 83 GLY A CA 1
ATOM 688 C C . GLY A 1 83 ? -16.984 -1.853 39.531 1.00 80.06 83 GLY A C 1
ATOM 689 O O . GLY A 1 83 ? -18.030 -1.521 40.095 1.00 80.06 83 GLY A O 1
ATOM 690 N N . ALA A 1 84 ? -16.725 -1.551 38.257 1.00 84.06 84 ALA A N 1
ATOM 691 C CA . ALA A 1 84 ? -17.681 -0.965 37.335 1.00 84.06 84 ALA A CA 1
ATOM 692 C C . ALA A 1 84 ? -17.763 -1.792 36.048 1.00 84.06 84 ALA A C 1
ATOM 694 O O . ALA A 1 84 ? -16.754 -2.052 35.392 1.00 84.06 84 ALA A O 1
ATOM 695 N N . ASP A 1 85 ? -18.986 -2.139 35.655 1.00 89.44 85 ASP A N 1
ATOM 696 C CA . ASP A 1 85 ? -19.249 -2.806 34.386 1.00 89.44 85 ASP A CA 1
ATOM 697 C C . ASP A 1 85 ? -18.939 -1.868 33.210 1.00 89.44 85 ASP A C 1
ATOM 699 O O . ASP A 1 85 ? -19.437 -0.739 33.124 1.00 89.44 85 ASP A O 1
ATOM 703 N N . GLU A 1 86 ? -18.101 -2.337 32.287 1.00 91.00 86 GLU A N 1
ATOM 704 C CA . GLU A 1 86 ? -17.728 -1.605 31.083 1.00 91.00 86 GLU A CA 1
ATOM 705 C C . GLU A 1 86 ? -17.801 -2.499 29.842 1.00 91.00 86 GLU A C 1
ATOM 707 O O . GLU A 1 86 ? -17.402 -3.663 29.859 1.00 91.00 86 GLU A O 1
ATOM 712 N N . ASP A 1 87 ? -18.276 -1.928 28.736 1.00 93.50 87 ASP A N 1
ATOM 713 C CA . ASP A 1 87 ? -18.404 -2.634 27.466 1.00 93.50 87 ASP A CA 1
ATOM 714 C C . ASP A 1 87 ? -17.104 -2.619 26.654 1.00 93.50 87 ASP A C 1
ATOM 716 O O . ASP A 1 87 ? -16.484 -1.574 26.405 1.00 93.50 87 ASP A O 1
ATOM 720 N N . TYR A 1 88 ? -16.740 -3.797 26.157 1.00 94.25 88 TYR A N 1
ATOM 721 C CA . TYR A 1 88 ? -15.554 -4.045 25.352 1.00 94.25 88 TYR A CA 1
ATOM 722 C C . TYR A 1 88 ? -15.898 -4.755 24.046 1.00 94.25 88 TYR A C 1
ATOM 724 O O . TYR A 1 88 ? -16.804 -5.580 23.985 1.00 94.25 88 TYR A O 1
ATOM 732 N N . PHE A 1 89 ? -15.092 -4.496 23.021 1.00 94.69 89 PHE A N 1
ATOM 733 C CA . PHE A 1 89 ? -14.899 -5.409 21.901 1.00 94.69 89 PHE A CA 1
ATOM 734 C C . PHE A 1 89 ? -13.768 -6.373 22.251 1.00 94.69 89 PHE A C 1
ATOM 736 O O . PHE A 1 89 ? -12.606 -5.969 22.375 1.00 94.69 89 PHE A O 1
ATOM 743 N N . VAL A 1 90 ? -14.107 -7.645 22.425 1.00 93.56 90 VAL A N 1
ATOM 744 C CA . VAL A 1 90 ? -13.174 -8.718 22.772 1.00 93.56 90 VAL A CA 1
ATOM 745 C C . VAL A 1 90 ? -12.891 -9.539 21.514 1.00 93.56 90 VAL A C 1
ATOM 747 O O . VAL A 1 90 ? -13.835 -10.026 20.897 1.00 93.56 90 VAL A O 1
ATOM 750 N N . PRO A 1 91 ? -11.629 -9.677 21.080 1.00 93.31 91 PRO A N 1
ATOM 751 C CA . PRO A 1 91 ? -11.317 -10.434 19.876 1.00 93.31 91 PRO A CA 1
ATOM 752 C C . PRO A 1 91 ? -11.521 -11.932 20.103 1.00 93.31 91 PRO A C 1
ATOM 754 O O . PRO A 1 91 ? -11.027 -12.496 21.077 1.00 93.31 91 PRO A O 1
ATOM 757 N N . GLU A 1 92 ? -12.181 -12.588 19.158 1.00 91.50 92 GLU A N 1
ATOM 758 C CA . GLU A 1 92 ? -12.181 -14.042 19.071 1.00 91.50 92 GLU A CA 1
ATOM 759 C C . GLU A 1 92 ? -10.785 -14.543 18.682 1.00 91.50 92 GLU A C 1
ATOM 761 O O . GLU A 1 92 ? -10.094 -13.878 17.888 1.00 91.50 92 GLU A O 1
ATOM 766 N N . PRO A 1 93 ? -10.366 -15.713 19.199 1.00 90.25 93 PRO A N 1
ATOM 767 C CA . PRO A 1 93 ? -9.117 -16.341 18.806 1.00 90.25 93 PRO A CA 1
ATOM 768 C C . PRO A 1 93 ? -9.046 -16.557 17.295 1.00 90.25 93 PRO A C 1
ATOM 770 O O . PRO A 1 93 ? -10.006 -16.993 16.663 1.00 90.25 93 PRO A O 1
ATOM 773 N N . LEU A 1 94 ? -7.880 -16.274 16.726 1.00 91.38 94 LEU A N 1
ATOM 774 C CA . LEU A 1 94 ? -7.581 -16.615 15.344 1.00 91.38 94 LEU A CA 1
ATOM 775 C C . LEU A 1 94 ? -7.047 -18.036 15.229 1.00 91.38 94 LEU A C 1
ATOM 777 O O . LEU A 1 94 ? -6.377 -18.538 16.133 1.00 91.38 94 LEU A O 1
ATOM 781 N N . GLU A 1 95 ? -7.262 -18.641 14.065 1.00 91.81 95 GLU A N 1
ATOM 782 C CA . GLU A 1 95 ? -6.580 -19.867 13.673 1.00 91.81 95 GLU A CA 1
ATOM 783 C C . GLU A 1 95 ? -5.052 -19.677 13.788 1.00 91.81 95 GLU A C 1
ATOM 785 O O . GLU A 1 95 ? -4.549 -18.552 13.664 1.00 91.81 95 GLU A O 1
ATOM 790 N N . PRO A 1 96 ? -4.267 -20.733 14.057 1.00 87.25 96 PRO A N 1
ATOM 791 C CA . PRO A 1 96 ? -2.816 -20.612 14.130 1.00 87.25 96 PRO A CA 1
ATOM 792 C C . PRO A 1 96 ? -2.217 -20.205 12.770 1.00 87.25 96 PRO A C 1
ATOM 794 O O . PRO A 1 96 ? -2.781 -20.529 11.720 1.00 87.25 96 PRO A O 1
ATOM 797 N N . PRO A 1 97 ? -1.071 -19.502 12.758 1.00 84.81 97 PRO A N 1
ATOM 798 C CA . PRO A 1 97 ? -0.397 -19.128 11.522 1.00 84.81 97 PRO A CA 1
ATOM 799 C C . PRO A 1 97 ? 0.192 -20.375 10.845 1.00 84.81 97 PRO A C 1
ATOM 801 O O . PRO A 1 97 ? 1.246 -20.865 11.238 1.00 84.81 97 PRO A O 1
ATOM 804 N N . ASN A 1 98 ? -0.485 -20.873 9.812 1.00 82.12 98 ASN A N 1
ATOM 805 C CA . ASN A 1 98 ? -0.021 -21.979 8.975 1.00 82.12 98 ASN A CA 1
ATOM 806 C C . ASN A 1 98 ? 0.168 -21.463 7.547 1.00 82.12 98 ASN A C 1
ATOM 808 O O . ASN A 1 98 ? -0.831 -21.338 6.851 1.00 82.12 98 ASN A O 1
ATOM 812 N N . PRO A 1 99 ? 1.389 -21.120 7.098 1.00 81.75 99 PRO A N 1
ATOM 813 C CA . PRO A 1 99 ? 1.603 -20.607 5.749 1.00 81.75 99 PRO A CA 1
ATOM 814 C C . PRO A 1 99 ? 1.542 -21.737 4.693 1.00 81.75 99 PRO A C 1
ATOM 816 O O . PRO A 1 99 ? 2.230 -22.745 4.858 1.00 81.75 99 PRO A O 1
ATOM 819 N N . PRO A 1 100 ? 0.798 -21.572 3.581 1.00 86.00 100 PRO A N 1
ATOM 820 C CA . PRO A 1 100 ? -0.095 -20.450 3.295 1.00 86.00 100 PRO A CA 1
ATOM 821 C C . PRO A 1 100 ? -1.365 -20.511 4.152 1.00 86.00 100 PRO A C 1
ATOM 823 O O . PRO A 1 100 ? -1.954 -21.583 4.300 1.00 86.00 100 PRO A O 1
ATOM 826 N N . THR A 1 101 ? -1.790 -19.357 4.682 1.00 89.81 101 THR A N 1
ATOM 827 C CA . THR A 1 101 ? -3.011 -19.249 5.489 1.00 89.81 101 THR A CA 1
ATOM 828 C C . THR A 1 101 ? -4.185 -19.874 4.740 1.00 89.81 101 THR A C 1
ATOM 830 O O . THR A 1 101 ? -4.414 -19.585 3.564 1.00 89.81 101 THR A O 1
ATOM 833 N N . GLN A 1 102 ? -4.936 -20.742 5.417 1.00 92.81 102 GLN A N 1
ATOM 834 C CA . GLN A 1 102 ? -6.081 -21.415 4.817 1.00 92.81 102 GLN A CA 1
ATOM 835 C C . GLN A 1 102 ? -7.167 -20.397 4.441 1.00 92.81 102 GLN A C 1
ATOM 837 O O . GLN A 1 102 ? -7.657 -19.654 5.291 1.00 92.81 102 GLN A O 1
ATOM 842 N N . ILE A 1 103 ? -7.562 -20.389 3.169 1.00 92.94 103 ILE A N 1
ATOM 843 C CA . ILE A 1 103 ? -8.611 -19.509 2.642 1.00 92.94 103 ILE A CA 1
ATOM 844 C C . ILE A 1 103 ? -9.955 -19.829 3.310 1.00 92.94 103 ILE A C 1
ATOM 846 O O . ILE A 1 103 ? -10.280 -20.995 3.541 1.00 92.94 103 ILE A O 1
ATOM 850 N N . GLY A 1 104 ? -10.744 -18.790 3.590 1.00 93.00 104 GLY A N 1
ATOM 851 C CA . GLY A 1 104 ? -12.075 -18.910 4.195 1.00 93.00 104 GLY A CA 1
ATOM 852 C C . GLY A 1 104 ? -12.063 -18.983 5.723 1.00 93.00 104 GLY A C 1
ATOM 853 O O . GLY A 1 104 ? -13.118 -19.136 6.330 1.00 93.00 104 GLY A O 1
ATOM 854 N N . THR A 1 105 ? -10.888 -18.861 6.342 1.00 94.88 105 THR A N 1
ATOM 855 C CA . THR A 1 105 ? -10.720 -18.734 7.797 1.00 94.88 105 THR A CA 1
ATOM 856 C C . THR A 1 105 ? -10.839 -17.283 8.253 1.00 94.88 105 THR A C 1
ATOM 858 O O . THR A 1 105 ? -10.602 -16.356 7.466 1.00 94.88 105 THR A O 1
ATOM 861 N N . LEU A 1 106 ? -11.126 -17.062 9.538 1.00 94.25 106 LEU A N 1
ATOM 862 C CA . LEU A 1 106 ? -11.167 -15.710 10.101 1.00 94.25 106 LEU A CA 1
ATOM 863 C C . LEU A 1 106 ? -9.785 -15.045 10.051 1.00 94.25 106 LEU A C 1
ATOM 865 O O . LEU A 1 106 ? -9.686 -13.841 9.800 1.00 94.25 106 LEU A O 1
ATOM 869 N N . ARG A 1 107 ? -8.708 -15.824 10.223 1.00 93.56 107 ARG A N 1
ATOM 870 C CA . ARG A 1 107 ? -7.339 -15.344 10.011 1.00 93.56 107 ARG A CA 1
ATOM 871 C C . ARG A 1 107 ? -7.150 -14.822 8.593 1.00 93.56 107 ARG A C 1
ATOM 873 O O . ARG A 1 107 ? -6.678 -13.697 8.459 1.00 93.56 107 ARG A O 1
ATOM 880 N N . SER A 1 108 ? -7.527 -15.594 7.568 1.00 94.12 108 SER A N 1
ATOM 881 C CA . SER A 1 108 ? -7.361 -15.161 6.170 1.00 94.12 108 SER A CA 1
ATOM 882 C C . SER A 1 108 ? -8.081 -13.841 5.896 1.00 94.12 108 SER A C 1
ATOM 884 O O . SER A 1 108 ? -7.486 -12.919 5.349 1.00 94.12 108 SER A O 1
ATOM 886 N N . PHE A 1 109 ? -9.308 -13.694 6.404 1.00 95.44 109 PHE A N 1
ATOM 887 C CA . PHE A 1 109 ? -10.069 -12.455 6.279 1.00 95.44 109 PHE A CA 1
ATOM 888 C C . PHE A 1 109 ? -9.371 -11.261 6.950 1.00 95.44 109 PHE A C 1
ATOM 890 O O . PHE A 1 109 ? -9.311 -10.171 6.386 1.00 95.44 109 PHE A O 1
ATOM 897 N N . VAL A 1 110 ? -8.809 -11.443 8.147 1.00 94.44 110 VAL A N 1
ATOM 898 C CA . VAL A 1 110 ? -8.128 -10.361 8.878 1.00 94.44 110 VAL A CA 1
ATOM 899 C C . VAL A 1 110 ? -6.764 -10.010 8.294 1.00 94.44 110 VAL A C 1
ATOM 901 O O . VAL A 1 110 ? -6.385 -8.838 8.323 1.00 94.44 110 VAL A O 1
ATOM 904 N N . GLU A 1 111 ? -6.048 -10.979 7.727 1.00 92.81 111 GLU A N 1
ATOM 905 C CA . GLU A 1 111 ? -4.844 -10.725 6.931 1.00 92.81 111 GLU A CA 1
ATOM 906 C C . GLU A 1 111 ? -5.187 -9.881 5.696 1.00 92.81 111 GLU A C 1
ATOM 908 O O . GLU A 1 111 ? -4.579 -8.826 5.506 1.00 92.81 111 GLU A O 1
ATOM 913 N N . ASP A 1 112 ? -6.222 -10.257 4.939 1.00 93.31 112 ASP A N 1
ATOM 914 C CA . ASP A 1 112 ? -6.687 -9.512 3.761 1.00 93.31 112 ASP A CA 1
ATOM 915 C C . ASP A 1 112 ? -7.144 -8.089 4.113 1.00 93.31 112 ASP A C 1
ATOM 917 O O . ASP A 1 112 ? -6.761 -7.120 3.455 1.00 93.31 112 ASP A O 1
ATOM 921 N N . MET A 1 113 ? -7.913 -7.927 5.195 1.00 94.81 113 MET A N 1
ATOM 922 C CA . MET A 1 113 ? -8.334 -6.606 5.671 1.00 94.81 113 MET A CA 1
ATOM 923 C C . MET A 1 113 ? -7.159 -5.746 6.112 1.00 94.81 113 MET A C 1
ATOM 925 O O . MET A 1 113 ? -7.154 -4.540 5.857 1.00 94.81 113 MET A O 1
ATOM 929 N N . ARG A 1 114 ? -6.133 -6.341 6.727 1.00 92.06 114 ARG A N 1
ATOM 930 C CA . ARG A 1 114 ? -4.913 -5.604 7.060 1.00 92.06 114 ARG A CA 1
ATOM 931 C C . ARG A 1 114 ? -4.216 -5.111 5.796 1.00 92.06 114 ARG A C 1
ATOM 933 O O . ARG A 1 114 ? -3.866 -3.934 5.736 1.00 92.06 114 ARG A O 1
ATOM 940 N N . PHE A 1 115 ? -4.068 -5.971 4.790 1.00 88.31 115 PHE A N 1
ATOM 941 C CA . PHE A 1 115 ? -3.473 -5.586 3.511 1.00 88.31 115 PHE A CA 1
ATOM 942 C C . PHE A 1 115 ? -4.266 -4.478 2.807 1.00 88.31 115 PHE A C 1
ATOM 944 O O . PHE A 1 115 ? -3.663 -3.517 2.332 1.00 88.31 115 PHE A O 1
ATOM 951 N N . GLU A 1 116 ? -5.601 -4.544 2.782 1.00 91.56 116 GLU A N 1
ATOM 952 C CA . GLU A 1 116 ? -6.428 -3.485 2.183 1.00 91.56 116 GLU A CA 1
ATOM 953 C C . GLU A 1 116 ? -6.254 -2.151 2.923 1.00 91.56 116 GLU A C 1
ATOM 955 O O . GLU A 1 116 ? -6.076 -1.107 2.293 1.00 91.56 116 GLU A O 1
ATOM 960 N N . VAL A 1 117 ? -6.235 -2.163 4.259 1.00 91.44 117 VAL A N 1
ATOM 961 C CA . VAL A 1 117 ? -6.009 -0.946 5.056 1.00 91.44 117 VAL A CA 1
ATOM 962 C C . VAL A 1 117 ? -4.621 -0.358 4.788 1.00 91.44 117 VAL A C 1
ATOM 964 O O . VAL A 1 117 ? -4.495 0.856 4.619 1.00 91.44 117 VAL A O 1
ATOM 967 N N . GLU A 1 118 ? -3.583 -1.191 4.703 1.00 87.31 118 GLU A N 1
ATOM 968 C CA . GLU A 1 118 ? -2.223 -0.754 4.366 1.00 87.31 118 GLU A CA 1
ATOM 969 C C . GLU A 1 118 ? -2.153 -0.150 2.960 1.00 87.31 118 GLU A C 1
ATOM 971 O O . GLU A 1 118 ? -1.615 0.948 2.790 1.00 87.31 118 GLU A O 1
ATOM 976 N N . ASN A 1 119 ? -2.789 -0.788 1.977 1.00 84.94 119 ASN A N 1
ATOM 977 C CA . ASN A 1 119 ? -2.901 -0.260 0.619 1.00 84.94 119 ASN A CA 1
ATOM 978 C C . ASN A 1 119 ? -3.632 1.087 0.583 1.00 84.94 119 ASN A C 1
ATOM 980 O O . ASN A 1 119 ? -3.230 1.983 -0.160 1.00 84.94 119 ASN A O 1
ATOM 984 N N . ARG A 1 120 ? -4.671 1.284 1.403 1.00 88.06 120 ARG A N 1
ATOM 985 C CA . ARG A 1 120 ? -5.366 2.580 1.489 1.00 88.06 120 ARG A CA 1
ATOM 986 C C . ARG A 1 120 ? -4.517 3.668 2.124 1.00 88.06 120 ARG A C 1
ATOM 988 O O . ARG A 1 120 ? -4.535 4.790 1.627 1.00 88.06 120 ARG A O 1
ATOM 995 N N . ILE A 1 121 ? -3.747 3.350 3.162 1.00 86.81 121 ILE A N 1
ATOM 996 C CA . ILE A 1 121 ? -2.784 4.291 3.754 1.00 86.81 121 ILE A CA 1
ATOM 997 C C . ILE A 1 121 ? -1.754 4.728 2.700 1.00 86.81 121 ILE A C 1
ATOM 999 O O . ILE A 1 121 ? -1.476 5.923 2.582 1.00 86.81 121 ILE A O 1
ATOM 1003 N N . ILE A 1 122 ? -1.233 3.782 1.907 1.00 83.56 122 ILE A N 1
ATOM 1004 C CA . ILE A 1 122 ? -0.304 4.053 0.798 1.00 83.56 122 ILE A CA 1
ATOM 1005 C C . ILE A 1 122 ? -0.960 4.949 -0.254 1.00 83.56 122 ILE A C 1
ATOM 1007 O O . ILE A 1 122 ? -0.413 5.994 -0.598 1.00 83.56 122 ILE A O 1
ATOM 1011 N N . ALA A 1 123 ? -2.146 4.573 -0.737 1.00 81.31 123 ALA A N 1
ATOM 1012 C CA . ALA A 1 123 ? -2.852 5.294 -1.793 1.00 81.31 123 ALA A CA 1
ATOM 1013 C C . ALA A 1 123 ? -3.207 6.738 -1.402 1.00 81.31 123 ALA A C 1
ATOM 1015 O O . ALA A 1 123 ? -3.248 7.617 -2.258 1.00 81.31 123 ALA A O 1
ATOM 1016 N N . LEU A 1 124 ? -3.447 6.992 -0.112 1.00 84.06 124 LEU A N 1
ATOM 1017 C CA . LEU A 1 124 ? -3.711 8.330 0.422 1.00 84.06 124 LEU A CA 1
ATOM 1018 C C . LEU A 1 124 ? -2.433 9.121 0.748 1.00 84.06 124 LEU A C 1
ATOM 1020 O O . LEU A 1 124 ? -2.534 10.253 1.219 1.00 84.06 124 LEU A O 1
ATOM 1024 N N . GLY A 1 125 ? -1.244 8.542 0.549 1.00 80.38 125 GLY A N 1
ATOM 1025 C CA . GLY A 1 125 ? 0.031 9.174 0.897 1.00 80.38 125 GLY A CA 1
ATOM 1026 C C . GLY A 1 125 ? 0.208 9.405 2.401 1.00 80.38 125 GLY A C 1
ATOM 1027 O O . GLY A 1 125 ? 0.996 10.252 2.806 1.00 80.38 125 GLY A O 1
ATOM 1028 N N . GLN A 1 126 ? -0.521 8.668 3.245 1.00 80.88 126 GLN A N 1
ATOM 1029 C CA . GLN A 1 126 ? -0.504 8.817 4.706 1.00 80.88 126 GLN A CA 1
ATOM 1030 C C . GLN A 1 126 ? 0.579 7.957 5.367 1.00 80.88 126 GLN A C 1
ATOM 1032 O O . GLN A 1 126 ? 0.515 7.651 6.555 1.00 80.88 126 GLN A O 1
ATOM 1037 N N . GLN A 1 127 ? 1.585 7.522 4.613 1.00 75.00 127 GLN A N 1
ATOM 1038 C CA . GLN A 1 127 ? 2.668 6.736 5.184 1.00 75.00 127 GLN A CA 1
ATOM 1039 C C . GLN A 1 127 ? 3.457 7.583 6.190 1.00 75.00 127 GLN A C 1
ATOM 1041 O O . GLN A 1 127 ? 3.924 8.677 5.881 1.00 75.00 127 GLN A O 1
ATOM 1046 N N . GLY A 1 128 ? 3.603 7.076 7.416 1.00 64.31 128 GLY A N 1
ATOM 1047 C CA . GLY A 1 128 ? 4.474 7.701 8.406 1.00 64.31 128 GLY A CA 1
ATOM 1048 C C . GLY A 1 128 ? 5.954 7.517 8.040 1.00 64.31 128 GLY A C 1
ATOM 1049 O O . GLY A 1 128 ? 6.295 6.529 7.388 1.00 64.31 128 GLY A O 1
ATOM 1050 N N . PRO A 1 129 ? 6.859 8.387 8.528 1.00 53.44 129 PRO A N 1
ATOM 1051 C CA . PRO A 1 129 ? 8.301 8.307 8.247 1.00 53.44 129 PRO A CA 1
ATOM 1052 C C . PRO A 1 129 ? 8.963 7.019 8.768 1.00 53.44 129 PRO A C 1
ATOM 1054 O O . PRO A 1 129 ? 10.060 6.675 8.347 1.00 53.44 129 PRO A O 1
ATOM 1057 N N . ALA A 1 130 ? 8.297 6.313 9.687 1.00 49.31 130 ALA A N 1
ATOM 1058 C CA . ALA A 1 130 ? 8.739 5.052 10.276 1.00 49.31 130 ALA A CA 1
ATOM 1059 C C . ALA A 1 130 ? 7.910 3.846 9.812 1.00 49.31 130 ALA A C 1
ATOM 1061 O O . ALA A 1 130 ? 8.021 2.774 10.409 1.00 49.31 130 ALA A O 1
ATOM 1062 N N . SER A 1 131 ? 7.049 3.995 8.795 1.00 51.47 131 SER A N 1
ATOM 1063 C CA . SER A 1 131 ? 6.466 2.811 8.173 1.00 51.47 131 SER A CA 1
ATOM 1064 C C . SER A 1 131 ? 7.642 2.026 7.603 1.00 51.47 131 SER A C 1
ATOM 1066 O O . SER A 1 131 ? 8.332 2.579 6.743 1.00 51.47 131 SER A O 1
ATOM 1068 N N . PRO A 1 132 ? 7.929 0.790 8.065 1.00 49.66 132 PRO A N 1
ATOM 1069 C CA . PRO A 1 132 ? 8.858 -0.041 7.326 1.00 49.66 132 PRO A CA 1
ATOM 1070 C C . PRO A 1 132 ? 8.322 -0.027 5.901 1.00 49.66 132 PRO A C 1
ATOM 1072 O O . PRO A 1 132 ? 7.114 -0.202 5.702 1.00 49.66 132 PRO A O 1
ATOM 1075 N N . HIS A 1 133 ? 9.179 0.302 4.937 1.00 50.22 133 HIS A N 1
ATOM 1076 C CA . HIS A 1 133 ? 8.901 0.000 3.547 1.00 50.22 133 HIS A CA 1
ATOM 1077 C C . HIS A 1 133 ? 8.673 -1.510 3.525 1.00 50.22 133 HIS A C 1
ATOM 1079 O O . HIS A 1 133 ? 9.615 -2.295 3.468 1.00 50.22 133 HIS A O 1
ATOM 1085 N N . HIS A 1 134 ? 7.425 -1.930 3.741 1.00 54.72 134 HIS A N 1
ATOM 1086 C CA . HIS A 1 134 ? 6.998 -3.264 3.412 1.00 54.72 134 HIS A CA 1
ATOM 1087 C C . HIS A 1 134 ? 7.279 -3.314 1.928 1.00 54.72 134 HIS A C 1
ATOM 1089 O O . HIS A 1 134 ? 6.638 -2.568 1.188 1.00 54.72 134 HIS A O 1
ATOM 1095 N N . ASP A 1 135 ? 8.297 -4.095 1.551 1.00 59.09 135 ASP A N 1
ATOM 1096 C CA . ASP A 1 135 ? 8.578 -4.407 0.160 1.00 59.09 135 ASP A CA 1
ATOM 1097 C C . ASP A 1 135 ? 7.223 -4.691 -0.471 1.00 59.09 135 ASP A C 1
ATOM 1099 O O . ASP A 1 135 ? 6.548 -5.662 -0.093 1.00 59.09 135 ASP A O 1
ATOM 1103 N N . SER A 1 136 ? 6.782 -3.778 -1.334 1.00 67.75 136 SER A N 1
ATOM 1104 C CA . SER A 1 136 ? 5.485 -3.908 -1.965 1.00 67.75 136 SER A CA 1
ATOM 1105 C C . SER A 1 136 ? 5.452 -5.263 -2.679 1.00 67.75 136 SER A C 1
ATOM 1107 O O . SER A 1 136 ? 6.496 -5.851 -2.986 1.00 67.75 136 SER A O 1
ATOM 1109 N N . ALA A 1 137 ? 4.268 -5.814 -2.950 1.00 71.25 137 ALA A N 1
ATOM 1110 C CA . ALA A 1 137 ? 4.207 -7.040 -3.749 1.00 71.25 137 ALA A CA 1
ATOM 1111 C C . ALA A 1 137 ? 4.984 -6.874 -5.072 1.00 71.25 137 ALA A C 1
ATOM 1113 O O . ALA A 1 137 ? 5.636 -7.819 -5.515 1.00 71.25 137 ALA A O 1
ATOM 1114 N N . MET A 1 138 ? 4.996 -5.653 -5.624 1.00 71.62 138 MET A N 1
ATOM 1115 C CA . MET A 1 138 ? 5.826 -5.286 -6.768 1.00 71.62 138 MET A CA 1
ATOM 1116 C C . MET A 1 138 ? 7.316 -5.292 -6.432 1.00 71.62 138 MET A C 1
ATOM 1118 O O . MET A 1 138 ? 8.055 -5.945 -7.148 1.00 71.62 138 MET A O 1
ATOM 1122 N N . ASP A 1 139 ? 7.767 -4.701 -5.325 1.00 79.50 139 ASP A N 1
ATOM 1123 C CA . ASP A 1 139 ? 9.189 -4.710 -4.939 1.00 79.50 139 ASP A CA 1
ATOM 1124 C C . ASP A 1 139 ? 9.704 -6.146 -4.779 1.00 79.50 139 ASP A C 1
ATOM 1126 O O . ASP A 1 139 ? 10.802 -6.486 -5.218 1.00 79.50 139 ASP A O 1
ATOM 1130 N N . ARG A 1 140 ? 8.900 -7.025 -4.166 1.00 78.62 140 ARG A N 1
ATOM 1131 C CA . ARG A 1 140 ? 9.235 -8.448 -4.005 1.00 78.62 140 ARG A CA 1
ATOM 1132 C C . ARG A 1 140 ? 9.290 -9.163 -5.347 1.00 78.62 140 ARG A C 1
ATOM 1134 O O . ARG A 1 140 ? 10.204 -9.956 -5.567 1.00 78.62 140 ARG A O 1
ATOM 1141 N N . LEU A 1 141 ? 8.320 -8.898 -6.219 1.00 82.44 141 LEU A N 1
ATOM 1142 C CA . LEU A 1 141 ? 8.273 -9.465 -7.561 1.00 82.44 141 LEU A CA 1
ATOM 1143 C C . LEU A 1 141 ? 9.477 -9.001 -8.382 1.00 82.44 141 LEU A C 1
ATOM 1145 O O . LEU A 1 141 ? 10.171 -9.824 -8.964 1.00 82.44 141 LEU A O 1
ATOM 1149 N N . GLU A 1 142 ? 9.778 -7.710 -8.369 1.00 85.06 142 GLU A N 1
ATOM 1150 C CA . GLU A 1 142 ? 10.918 -7.132 -9.066 1.00 85.06 142 GLU A CA 1
ATOM 1151 C C . GLU A 1 142 ? 12.244 -7.683 -8.532 1.00 85.06 142 GLU A C 1
ATOM 1153 O O . GLU A 1 142 ? 13.137 -8.009 -9.312 1.00 85.06 142 GLU A O 1
ATOM 1158 N N . LYS A 1 143 ? 12.377 -7.868 -7.212 1.00 84.31 143 LYS A N 1
ATOM 1159 C CA . LYS A 1 143 ? 13.550 -8.524 -6.612 1.00 84.31 143 LYS A CA 1
ATOM 1160 C C . LYS A 1 143 ? 13.683 -9.969 -7.089 1.00 84.31 143 LYS A C 1
ATOM 1162 O O . LYS A 1 143 ? 14.776 -10.375 -7.472 1.00 84.31 143 LYS A O 1
ATOM 1167 N N . ALA A 1 144 ? 12.586 -10.727 -7.099 1.00 86.75 144 ALA A N 1
ATOM 1168 C CA . ALA A 1 144 ? 12.566 -12.117 -7.560 1.00 86.75 144 ALA A CA 1
ATOM 1169 C C . ALA A 1 144 ? 12.858 -12.249 -9.064 1.00 86.75 144 ALA A C 1
ATOM 1171 O O . ALA A 1 144 ? 13.490 -13.211 -9.490 1.00 86.75 144 ALA A O 1
ATOM 1172 N N . LEU A 1 145 ? 12.431 -11.270 -9.860 1.00 86.81 145 LEU A N 1
ATOM 1173 C CA . LEU A 1 145 ? 12.715 -11.175 -11.292 1.00 86.81 145 LEU A CA 1
ATOM 1174 C C . LEU A 1 145 ? 14.072 -10.517 -11.590 1.00 86.81 145 LEU A C 1
ATOM 1176 O O . LEU A 1 145 ? 14.406 -10.321 -12.756 1.00 86.81 145 LEU A O 1
ATOM 1180 N N . HIS A 1 146 ? 14.852 -10.174 -10.559 1.00 82.19 146 HIS A N 1
ATOM 1181 C CA . HIS A 1 146 ? 16.125 -9.458 -10.671 1.00 82.19 146 HIS A CA 1
ATOM 1182 C C . HIS A 1 146 ? 16.038 -8.137 -11.454 1.00 82.19 146 HIS A C 1
ATOM 1184 O O . HIS A 1 146 ? 17.021 -7.694 -12.046 1.00 82.19 146 HIS A O 1
ATOM 1190 N N . CYS A 1 147 ? 14.876 -7.487 -11.438 1.00 83.75 147 CYS A N 1
ATOM 1191 C CA . CYS A 1 147 ? 14.653 -6.178 -12.041 1.00 83.75 147 CYS A CA 1
ATOM 1192 C C . CYS A 1 147 ? 14.387 -5.076 -11.008 1.00 83.75 147 CYS A C 1
ATOM 1194 O O . CYS A 1 147 ? 14.072 -3.961 -11.389 1.00 83.75 147 CYS A O 1
ATOM 1196 N N . PHE A 1 148 ? 14.543 -5.326 -9.708 1.00 83.38 148 PHE A N 1
ATOM 1197 C CA . PHE A 1 148 ? 14.368 -4.277 -8.698 1.00 83.38 148 PHE A CA 1
ATOM 1198 C C . PHE A 1 148 ? 15.330 -3.103 -8.906 1.00 83.38 148 PHE A C 1
ATOM 1200 O O . PHE A 1 148 ? 16.535 -3.308 -9.056 1.00 83.38 148 PHE A O 1
ATOM 1207 N N . ASN A 1 149 ? 14.799 -1.874 -8.871 1.00 80.31 149 ASN A N 1
ATOM 1208 C CA . ASN A 1 149 ? 15.557 -0.635 -9.101 1.00 80.31 149 ASN A CA 1
ATOM 1209 C C . ASN A 1 149 ? 16.369 -0.633 -10.407 1.00 80.31 149 ASN A C 1
ATOM 1211 O O . ASN A 1 149 ? 17.480 -0.098 -10.464 1.00 80.31 149 ASN A O 1
ATOM 1215 N N . TRP A 1 150 ? 15.822 -1.229 -11.465 1.00 83.88 150 TRP A N 1
ATOM 1216 C CA . TRP A 1 150 ? 16.447 -1.178 -12.777 1.00 83.88 150 TRP A CA 1
ATOM 1217 C C . TRP A 1 150 ? 16.608 0.286 -13.267 1.00 83.88 150 TRP A C 1
ATOM 1219 O O . TRP A 1 150 ? 15.791 1.143 -12.911 1.00 83.88 150 TRP A O 1
ATOM 1229 N N . PRO A 1 151 ? 17.663 0.620 -14.041 1.00 85.75 151 PRO A N 1
ATOM 1230 C CA . PRO A 1 151 ? 17.951 2.005 -14.425 1.00 85.75 151 PRO A CA 1
ATOM 1231 C C . PRO A 1 151 ? 16.853 2.623 -15.298 1.00 85.75 151 PRO A C 1
ATOM 1233 O O . PRO A 1 151 ? 16.655 2.218 -16.438 1.00 85.75 151 PRO A O 1
ATOM 1236 N N . GLN A 1 152 ? 16.155 3.629 -14.770 1.00 84.62 152 GLN A N 1
ATOM 1237 C CA . GLN A 1 152 ? 15.028 4.286 -15.436 1.00 84.62 152 GLN A CA 1
ATOM 1238 C C . GLN A 1 152 ? 15.350 5.721 -15.845 1.00 84.62 152 GLN A C 1
ATOM 1240 O O . GLN A 1 152 ? 15.953 6.479 -15.077 1.00 84.62 152 GLN A O 1
ATOM 1245 N N . ASN A 1 153 ? 14.843 6.140 -17.004 1.00 80.12 153 ASN A N 1
ATOM 1246 C CA . ASN A 1 153 ? 14.795 7.551 -17.369 1.00 80.12 153 ASN A CA 1
ATOM 1247 C C . ASN A 1 153 ? 13.677 8.254 -16.577 1.00 80.12 153 ASN A C 1
ATOM 1249 O O . ASN A 1 153 ? 12.505 8.210 -16.944 1.00 80.12 153 ASN A O 1
ATOM 1253 N N . LYS A 1 154 ? 14.037 8.905 -15.465 1.00 72.44 154 LYS A N 1
ATOM 1254 C CA . LYS A 1 154 ? 13.082 9.588 -14.568 1.00 72.44 154 LYS A CA 1
ATOM 1255 C C . LYS A 1 154 ? 12.447 10.842 -15.171 1.00 72.44 154 LYS A C 1
ATOM 1257 O O . LYS A 1 154 ? 11.432 11.304 -14.660 1.00 72.44 154 LYS A O 1
ATOM 1262 N N . SER A 1 155 ? 13.033 11.383 -16.236 1.00 67.44 155 SER A N 1
ATOM 1263 C CA . SER A 1 155 ? 12.490 12.530 -16.972 1.00 67.44 155 SER A CA 1
ATOM 1264 C C . SER A 1 155 ? 11.386 12.117 -17.952 1.00 67.44 155 SER A C 1
ATOM 1266 O O . SER A 1 155 ? 10.779 12.970 -18.596 1.00 67.44 155 SER A O 1
ATOM 1268 N N . PHE A 1 156 ? 11.124 10.813 -18.083 1.00 65.88 156 PHE A N 1
ATOM 1269 C CA . PHE A 1 156 ? 10.186 10.266 -19.046 1.00 65.88 156 PHE A CA 1
ATOM 1270 C C . PHE A 1 156 ? 8.749 10.216 -18.501 1.00 65.88 156 PHE A C 1
ATOM 1272 O O . PHE A 1 156 ? 8.448 9.514 -17.533 1.00 65.88 156 PHE A O 1
ATOM 1279 N N . HIS A 1 157 ? 7.827 10.919 -19.164 1.00 64.44 157 HIS A N 1
ATOM 1280 C CA . HIS A 1 157 ? 6.396 10.857 -18.867 1.00 64.44 157 HIS A CA 1
ATOM 1281 C C . HIS A 1 157 ? 5.699 9.812 -19.754 1.00 64.44 157 HIS A C 1
ATOM 1283 O O . HIS A 1 157 ? 5.438 10.044 -20.929 1.00 64.44 157 HIS A O 1
ATOM 1289 N N . VAL A 1 158 ? 5.335 8.674 -19.154 1.00 59.22 158 VAL A N 1
ATOM 1290 C CA . VAL A 1 158 ? 4.745 7.481 -19.807 1.00 59.22 158 VAL A CA 1
ATOM 1291 C C . VAL A 1 158 ? 3.428 7.740 -20.561 1.00 59.22 158 VAL A C 1
ATOM 1293 O O . VAL A 1 158 ? 3.020 6.927 -21.384 1.00 59.22 158 VAL A O 1
ATOM 1296 N N . GLN A 1 159 ? 2.749 8.865 -20.328 1.00 60.75 159 GLN A N 1
ATOM 1297 C CA . GLN A 1 159 ? 1.357 9.060 -20.756 1.00 60.75 159 GLN A CA 1
ATOM 1298 C C . GLN A 1 159 ? 1.138 9.186 -22.277 1.00 60.75 159 GLN A C 1
ATOM 1300 O O . GLN A 1 159 ? -0.008 9.106 -22.710 1.00 60.75 159 GLN A O 1
ATOM 1305 N N . SER A 1 160 ? 2.185 9.353 -23.093 1.00 64.50 160 SER A N 1
ATOM 1306 C CA . SER A 1 160 ? 2.052 9.572 -24.546 1.00 64.50 160 SER A CA 1
ATOM 1307 C C . SER A 1 160 ? 2.627 8.467 -25.438 1.00 64.50 160 SER A C 1
ATOM 1309 O O . SER A 1 160 ? 2.472 8.549 -26.657 1.00 64.50 160 SER A O 1
ATOM 1311 N N . ILE A 1 161 ? 3.266 7.433 -24.878 1.00 74.38 161 ILE A N 1
ATOM 1312 C CA . ILE A 1 161 ? 3.931 6.384 -25.665 1.00 74.38 161 ILE A CA 1
ATOM 1313 C C . ILE A 1 161 ? 3.330 5.021 -25.348 1.00 74.38 161 ILE A C 1
ATOM 1315 O O . ILE A 1 161 ? 3.308 4.581 -24.199 1.00 74.38 161 ILE A O 1
ATOM 1319 N N . ASN A 1 162 ? 2.876 4.325 -26.388 1.00 81.38 162 ASN A N 1
ATOM 1320 C CA . ASN A 1 162 ? 2.436 2.948 -26.265 1.00 81.38 162 ASN A CA 1
ATOM 1321 C C . ASN A 1 162 ? 3.671 2.025 -26.249 1.00 81.38 162 ASN A C 1
ATOM 1323 O O . ASN A 1 162 ? 4.377 1.948 -27.254 1.00 81.38 162 ASN A O 1
ATOM 1327 N N . PRO A 1 163 ? 3.936 1.279 -25.158 1.00 79.12 163 PRO A N 1
ATOM 1328 C CA . PRO A 1 163 ? 5.087 0.373 -25.079 1.00 79.12 163 PRO A CA 1
ATOM 1329 C C . PRO A 1 163 ? 5.027 -0.781 -26.093 1.00 79.12 163 PRO A C 1
ATOM 1331 O O . PRO A 1 163 ? 6.002 -1.507 -26.248 1.00 79.12 163 PRO A O 1
ATOM 1334 N N . ARG A 1 164 ? 3.887 -0.972 -26.772 1.00 81.06 164 ARG A N 1
ATOM 1335 C CA . ARG A 1 164 ? 3.715 -1.958 -27.847 1.00 81.06 164 ARG A CA 1
ATOM 1336 C C . ARG A 1 164 ? 4.063 -1.423 -29.234 1.00 81.06 164 ARG A C 1
ATOM 1338 O O . ARG A 1 164 ? 3.939 -2.175 -30.198 1.00 81.06 164 ARG A O 1
ATOM 1345 N N . ASP A 1 165 ? 4.467 -0.160 -29.355 1.00 87.44 165 ASP A N 1
ATOM 1346 C CA . ASP A 1 165 ? 4.938 0.364 -30.634 1.00 87.44 165 ASP A CA 1
ATOM 1347 C C . ASP A 1 165 ? 6.167 -0.442 -31.110 1.00 87.44 165 ASP A C 1
ATOM 1349 O O . ASP A 1 165 ? 6.911 -1.037 -30.315 1.00 87.44 165 ASP A O 1
ATOM 1353 N N . ALA A 1 166 ? 6.326 -0.541 -32.432 1.00 87.69 166 ALA A N 1
ATOM 1354 C CA . ALA A 1 166 ? 7.210 -1.519 -33.061 1.00 87.69 166 ALA A CA 1
ATOM 1355 C C . ALA A 1 166 ? 8.674 -1.347 -32.635 1.00 87.69 166 ALA A C 1
ATOM 1357 O O . ALA A 1 166 ? 9.355 -2.336 -32.388 1.00 87.69 166 ALA A O 1
ATOM 1358 N N . GLU A 1 167 ? 9.143 -0.111 -32.487 1.00 88.25 167 GLU A N 1
ATOM 1359 C CA . GLU A 1 167 ? 10.508 0.210 -32.076 1.00 88.25 167 GLU A CA 1
ATOM 1360 C C . GLU A 1 167 ? 10.851 -0.274 -30.658 1.00 88.25 167 GLU A C 1
ATOM 1362 O O . GLU A 1 167 ? 11.961 -0.746 -30.426 1.00 88.25 167 GLU A O 1
ATOM 1367 N N . PHE A 1 168 ? 9.895 -0.242 -29.724 1.00 91.44 168 PHE A N 1
ATOM 1368 C CA . PHE A 1 168 ? 10.086 -0.772 -28.369 1.00 91.44 168 PHE A CA 1
ATOM 1369 C C . PHE A 1 168 ? 10.042 -2.300 -28.376 1.00 91.44 168 PHE A C 1
ATOM 1371 O O . PHE A 1 168 ? 10.889 -2.962 -27.775 1.00 91.44 168 PHE A O 1
ATOM 1378 N N . SER A 1 169 ? 9.089 -2.864 -29.123 1.00 92.00 169 SER A N 1
ATOM 1379 C CA . SER A 1 169 ? 8.879 -4.312 -29.206 1.00 92.00 169 SER A CA 1
ATOM 1380 C C . SER A 1 169 ? 10.029 -5.038 -29.911 1.00 92.00 169 SER A C 1
ATOM 1382 O O . SER A 1 169 ? 10.460 -6.089 -29.444 1.00 92.00 169 SER A O 1
ATOM 1384 N N . LEU A 1 170 ? 10.555 -4.477 -31.007 1.00 93.38 170 LEU A N 1
ATOM 1385 C CA . LEU A 1 170 ? 11.675 -5.047 -31.767 1.00 93.38 170 LEU A CA 1
ATOM 1386 C C . LEU A 1 170 ? 12.972 -5.058 -30.955 1.00 93.38 170 LEU A C 1
ATOM 1388 O O . LEU A 1 170 ? 13.732 -6.023 -31.018 1.00 93.38 170 LEU A O 1
ATOM 1392 N N . LEU A 1 171 ? 13.217 -4.003 -30.176 1.00 94.19 171 LEU A N 1
ATOM 1393 C CA . LEU A 1 171 ? 14.395 -3.915 -29.315 1.00 94.19 171 LEU A CA 1
ATOM 1394 C C . LEU A 1 171 ? 14.218 -4.681 -27.996 1.00 94.19 171 LEU A C 1
ATOM 1396 O O . LEU A 1 171 ? 15.208 -5.077 -27.387 1.00 94.19 171 LEU A O 1
ATOM 1400 N N . GLY A 1 172 ? 12.977 -4.932 -27.568 1.00 92.62 172 GLY A N 1
ATOM 1401 C CA . GLY A 1 172 ? 12.673 -5.527 -26.266 1.00 92.62 172 GLY A CA 1
ATOM 1402 C C . GLY A 1 172 ? 12.919 -4.557 -25.107 1.00 92.62 172 GLY A C 1
ATOM 1403 O O . GLY A 1 172 ? 13.416 -4.965 -24.060 1.00 92.62 172 GLY A O 1
ATOM 1404 N N . VAL A 1 173 ? 12.614 -3.273 -25.308 1.00 92.19 173 VAL A N 1
ATOM 1405 C CA . VAL A 1 173 ? 12.867 -2.190 -24.342 1.00 92.19 173 VAL A CA 1
ATOM 1406 C C . VAL A 1 173 ? 11.561 -1.542 -23.897 1.00 92.19 173 VAL A C 1
ATOM 1408 O O . VAL A 1 173 ? 10.592 -1.514 -24.654 1.00 92.19 173 VAL A O 1
ATOM 1411 N N . LEU A 1 174 ? 11.519 -1.000 -22.677 1.00 89.62 174 LEU A N 1
ATOM 1412 C CA . LEU A 1 174 ? 10.385 -0.187 -22.225 1.00 89.62 174 LEU A CA 1
ATOM 1413 C C . LEU A 1 174 ? 10.635 1.303 -22.506 1.00 89.62 174 LEU A C 1
ATOM 1415 O O . LEU A 1 174 ? 11.787 1.730 -22.524 1.00 89.62 174 LEU A O 1
ATOM 1419 N N . PRO A 1 175 ? 9.582 2.128 -22.654 1.00 87.25 175 PRO A N 1
ATOM 1420 C CA . PRO A 1 175 ? 9.735 3.564 -22.897 1.00 87.25 175 PRO A CA 1
ATOM 1421 C C . PRO A 1 175 ? 10.511 4.336 -21.823 1.00 87.25 175 PRO A C 1
ATOM 1423 O O . PRO A 1 175 ? 11.114 5.359 -22.117 1.00 87.25 175 PRO A O 1
ATOM 1426 N N . ASN A 1 176 ? 10.522 3.842 -20.585 1.00 87.00 176 ASN A N 1
ATOM 1427 C CA . ASN A 1 176 ? 11.283 4.422 -19.481 1.00 87.00 176 ASN A CA 1
ATOM 1428 C C . ASN A 1 176 ? 12.660 3.765 -19.277 1.00 87.00 176 ASN A C 1
ATOM 1430 O O . ASN A 1 176 ? 13.281 4.016 -18.242 1.00 87.00 176 ASN A O 1
ATOM 1434 N N . PHE A 1 177 ? 13.134 2.930 -20.215 1.00 90.44 177 PHE A N 1
ATOM 1435 C CA . PHE A 1 177 ? 14.516 2.442 -20.206 1.00 90.44 177 PHE A CA 1
ATOM 1436 C C . PHE A 1 177 ? 15.483 3.616 -20.201 1.00 90.44 177 PHE A C 1
ATOM 1438 O O . PHE A 1 177 ? 15.306 4.585 -20.939 1.00 90.44 177 PHE A O 1
ATOM 1445 N N . ASP A 1 178 ? 16.499 3.558 -19.342 1.00 89.81 178 ASP A N 1
ATOM 1446 C CA . ASP A 1 178 ? 17.612 4.470 -19.517 1.00 89.81 178 ASP A CA 1
ATOM 1447 C C . ASP A 1 178 ? 18.350 4.135 -20.826 1.00 89.81 178 ASP A C 1
ATOM 1449 O O . ASP A 1 178 ? 18.221 3.057 -21.428 1.00 89.81 178 ASP A O 1
ATOM 1453 N N . LYS A 1 179 ? 19.147 5.092 -21.285 1.00 90.56 179 LYS A N 1
ATOM 1454 C CA . LYS A 1 179 ? 19.902 4.966 -22.528 1.00 90.56 179 LYS A CA 1
ATOM 1455 C C . LYS A 1 179 ? 20.835 3.750 -22.515 1.00 90.56 179 LYS A C 1
ATOM 1457 O O . LYS A 1 179 ? 20.970 3.072 -23.533 1.00 90.56 179 LYS A O 1
ATOM 1462 N N . SER A 1 180 ? 21.477 3.458 -21.378 1.00 91.25 180 SER A N 1
ATOM 1463 C CA . SER A 1 180 ? 22.431 2.349 -21.292 1.00 91.25 180 SER A CA 1
ATOM 1464 C C . SER A 1 180 ? 21.741 0.993 -21.450 1.00 91.25 180 SER A C 1
ATOM 1466 O O . SER A 1 180 ? 22.226 0.151 -22.208 1.00 91.25 180 SER A O 1
ATOM 1468 N N . LEU A 1 181 ? 20.572 0.809 -20.831 1.00 92.50 181 LEU A N 1
ATOM 1469 C CA . LEU A 1 181 ? 19.780 -0.409 -20.956 1.00 92.50 181 LEU A CA 1
ATOM 1470 C C . LEU A 1 181 ? 19.179 -0.559 -22.360 1.00 92.50 181 LEU A C 1
ATOM 1472 O O . LEU A 1 181 ? 19.134 -1.670 -22.891 1.00 92.50 181 LEU A O 1
ATOM 1476 N N . THR A 1 182 ? 18.800 0.552 -22.997 1.00 93.94 182 THR A N 1
ATOM 1477 C CA . THR A 1 182 ? 18.322 0.561 -24.389 1.00 93.94 182 THR A CA 1
ATOM 1478 C C . THR A 1 182 ? 19.410 0.108 -25.364 1.00 93.94 182 THR A C 1
ATOM 1480 O O . THR A 1 182 ? 19.186 -0.791 -26.177 1.00 93.94 182 THR A O 1
ATOM 1483 N N . LEU A 1 183 ? 20.621 0.664 -25.246 1.00 95.38 183 LEU A N 1
ATOM 1484 C CA . LEU A 1 183 ? 21.767 0.253 -26.062 1.00 95.38 183 LEU A CA 1
ATOM 1485 C C . LEU A 1 183 ? 22.174 -1.195 -25.787 1.00 95.38 183 LEU A C 1
ATOM 1487 O O . LEU A 1 183 ? 22.455 -1.944 -26.723 1.00 95.38 183 LEU A O 1
ATOM 1491 N N . PHE A 1 184 ? 22.175 -1.612 -24.519 1.00 95.06 184 PHE A N 1
ATOM 1492 C CA . PHE A 1 184 ? 22.433 -3.001 -24.154 1.00 95.06 184 PHE A CA 1
ATOM 1493 C C . PHE A 1 184 ? 21.463 -3.947 -24.871 1.00 95.06 184 PHE A C 1
ATOM 1495 O O . PHE A 1 184 ? 21.909 -4.893 -25.521 1.00 95.06 184 PHE A O 1
ATOM 1502 N N . ALA A 1 185 ? 20.157 -3.675 -24.816 1.00 95.38 185 ALA A N 1
ATOM 1503 C CA . ALA A 1 185 ? 19.147 -4.484 -25.489 1.00 95.38 185 ALA A CA 1
ATOM 1504 C C . ALA A 1 185 ? 19.357 -4.521 -27.012 1.00 95.38 185 ALA A C 1
ATOM 1506 O O . ALA A 1 185 ? 19.388 -5.608 -27.591 1.00 95.38 185 ALA A O 1
ATOM 1507 N N . TYR A 1 186 ? 19.615 -3.370 -27.644 1.00 96.88 186 TYR A N 1
ATOM 1508 C CA . TYR A 1 186 ? 19.955 -3.291 -29.068 1.00 96.88 186 TYR A CA 1
ATOM 1509 C C . TYR A 1 186 ? 21.138 -4.200 -29.434 1.00 96.88 186 TYR A C 1
ATOM 1511 O O . TYR A 1 186 ? 21.020 -5.045 -30.325 1.00 96.88 186 TYR A O 1
ATOM 1519 N N . TYR A 1 187 ? 22.265 -4.104 -28.719 1.00 96.75 187 TYR A N 1
ATOM 1520 C CA . TYR A 1 187 ? 23.433 -4.938 -29.011 1.00 96.75 187 TYR A CA 1
ATOM 1521 C C . TYR A 1 187 ? 23.144 -6.426 -28.802 1.00 96.75 187 TYR A C 1
ATOM 1523 O O . TYR A 1 187 ? 23.591 -7.256 -29.596 1.00 96.75 187 TYR A O 1
ATOM 1531 N N . ARG A 1 188 ? 22.356 -6.786 -27.780 1.00 96.94 188 ARG A N 1
ATOM 1532 C CA . ARG A 1 188 ? 21.922 -8.174 -27.567 1.00 96.94 188 ARG A CA 1
ATOM 1533 C C . ARG A 1 188 ? 21.057 -8.682 -28.718 1.00 96.94 188 ARG A C 1
ATOM 1535 O O . ARG A 1 188 ? 21.293 -9.800 -29.171 1.00 96.94 188 ARG A O 1
ATOM 1542 N N . GLN A 1 189 ? 20.134 -7.872 -29.232 1.00 96.00 189 GLN A N 1
ATOM 1543 C CA . GLN A 1 189 ? 19.322 -8.250 -30.389 1.00 96.00 189 GLN A CA 1
ATOM 1544 C C . GLN A 1 189 ? 20.162 -8.389 -31.657 1.00 96.00 189 GLN A C 1
ATOM 1546 O O . GLN A 1 189 ? 19.997 -9.355 -32.392 1.00 96.00 189 GLN A O 1
ATOM 1551 N N . CYS A 1 190 ? 21.136 -7.507 -31.876 1.00 95.69 190 CYS A N 1
ATOM 1552 C CA . CYS A 1 190 ? 22.065 -7.613 -33.000 1.00 95.69 190 CYS A CA 1
ATOM 1553 C C . CYS A 1 190 ? 22.943 -8.873 -32.951 1.00 95.69 190 CYS A C 1
ATOM 1555 O O . CYS A 1 190 ? 23.353 -9.366 -34.001 1.00 95.69 190 CYS A O 1
ATOM 1557 N N . LEU A 1 191 ? 23.247 -9.389 -31.756 1.00 95.44 191 LEU A N 1
ATOM 1558 C CA . LEU A 1 191 ? 23.963 -10.657 -31.584 1.00 95.44 191 LEU A CA 1
ATOM 1559 C C . LEU A 1 191 ? 23.065 -11.870 -31.858 1.00 95.44 191 LEU A C 1
ATOM 1561 O O . LEU A 1 191 ? 23.524 -12.843 -32.448 1.00 95.44 191 LEU A O 1
ATOM 1565 N N . ILE A 1 192 ? 21.801 -11.818 -31.433 1.00 95.56 192 ILE A N 1
ATOM 1566 C CA . ILE A 1 192 ? 20.838 -12.919 -31.597 1.00 95.56 192 ILE A CA 1
ATOM 1567 C C . ILE A 1 192 ? 20.296 -12.970 -33.033 1.00 95.56 192 ILE A C 1
ATOM 1569 O O . ILE A 1 192 ? 20.095 -14.052 -33.582 1.00 95.56 192 ILE A O 1
ATOM 1573 N N . TRP A 1 193 ? 20.079 -11.809 -33.654 1.00 95.38 193 TRP A N 1
ATOM 1574 C CA . TRP A 1 193 ? 19.426 -11.668 -34.952 1.00 95.38 193 TRP A CA 1
ATOM 1575 C C . TRP A 1 193 ? 20.223 -10.785 -35.932 1.00 95.38 193 TRP A C 1
ATOM 1577 O O . TRP A 1 193 ? 19.734 -9.756 -36.410 1.00 95.38 193 TRP A O 1
ATOM 1587 N N . PRO A 1 194 ? 21.461 -11.187 -36.283 1.00 93.50 194 PRO A N 1
ATOM 1588 C CA . PRO A 1 194 ? 22.384 -10.353 -37.055 1.00 93.50 194 PRO A CA 1
ATOM 1589 C C . PRO A 1 194 ? 21.866 -9.991 -38.453 1.00 93.50 194 PRO A C 1
ATOM 1591 O O . PRO A 1 194 ? 22.121 -8.888 -38.932 1.00 93.50 194 PRO A O 1
ATOM 1594 N N . THR A 1 195 ? 21.093 -10.873 -39.098 1.00 95.06 195 THR A N 1
ATOM 1595 C CA . THR A 1 195 ? 20.511 -10.636 -40.433 1.00 95.06 195 THR A CA 1
ATOM 1596 C C . THR A 1 195 ? 19.574 -9.425 -40.472 1.00 95.06 195 THR A C 1
ATOM 1598 O O . THR A 1 195 ? 19.383 -8.842 -41.533 1.00 95.06 195 THR A O 1
ATOM 1601 N N . ASN A 1 196 ? 19.019 -9.014 -39.327 1.00 94.56 196 ASN A N 1
ATOM 1602 C CA . ASN A 1 196 ? 18.084 -7.892 -39.227 1.00 94.56 196 ASN A CA 1
ATOM 1603 C C . ASN A 1 196 ? 18.691 -6.677 -38.525 1.00 94.56 196 ASN A C 1
ATOM 1605 O O . ASN A 1 196 ? 17.960 -5.808 -38.060 1.00 94.56 196 ASN A O 1
ATOM 1609 N N . ARG 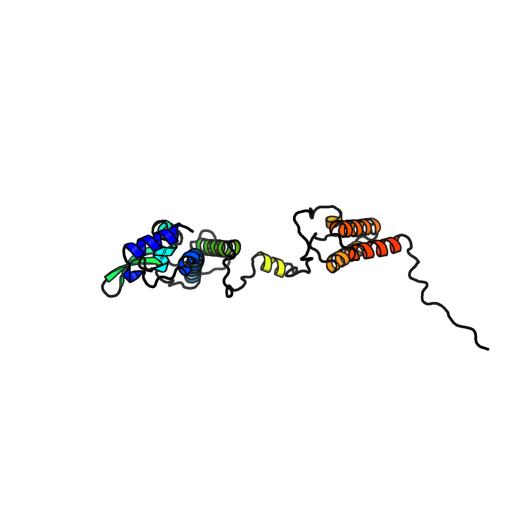A 1 197 ? 20.027 -6.577 -38.486 1.00 94.00 197 ARG A N 1
ATOM 1610 C CA . ARG A 1 197 ? 20.724 -5.449 -37.860 1.00 94.00 197 ARG A CA 1
ATOM 1611 C C . ARG A 1 197 ? 20.206 -4.095 -38.354 1.00 94.00 197 ARG A C 1
ATOM 1613 O O . ARG A 1 197 ? 19.928 -3.249 -37.523 1.00 94.00 197 ARG A O 1
ATOM 1620 N N . LYS A 1 198 ? 19.979 -3.924 -39.663 1.00 95.06 198 LYS A N 1
ATOM 1621 C CA . LYS A 1 198 ? 19.420 -2.678 -40.218 1.00 95.06 198 LYS A CA 1
ATOM 1622 C C . LYS A 1 198 ? 18.060 -2.319 -39.608 1.00 95.06 198 LYS A C 1
ATOM 1624 O O . LYS A 1 198 ? 17.893 -1.218 -39.107 1.00 95.06 198 LYS A O 1
ATOM 1629 N N . LEU A 1 199 ? 17.135 -3.278 -39.557 1.00 95.69 199 LEU A N 1
ATOM 1630 C CA . LEU A 1 199 ? 15.819 -3.091 -38.938 1.00 95.69 199 LEU A CA 1
ATOM 1631 C C . LEU A 1 199 ? 15.928 -2.728 -37.445 1.00 95.69 199 LEU A C 1
ATOM 1633 O O . LEU A 1 199 ? 15.166 -1.902 -36.948 1.00 95.69 199 LEU A O 1
ATOM 1637 N N . LEU A 1 200 ? 16.873 -3.338 -36.725 1.00 96.62 200 LEU A N 1
ATOM 1638 C CA . LEU A 1 200 ? 17.128 -3.033 -35.315 1.00 96.62 200 LEU A CA 1
ATOM 1639 C C . LEU A 1 200 ? 17.732 -1.631 -35.133 1.00 96.62 200 LEU A C 1
ATOM 1641 O O . LEU A 1 200 ? 17.382 -0.939 -34.181 1.00 96.62 200 LEU A O 1
ATOM 1645 N N . THR A 1 201 ? 18.604 -1.187 -36.039 1.00 96.88 201 THR A N 1
ATOM 1646 C CA . THR A 1 201 ? 19.170 0.170 -36.027 1.00 96.88 201 THR A CA 1
ATOM 1647 C C . THR A 1 201 ? 18.108 1.220 -36.353 1.00 96.88 201 THR A C 1
ATOM 1649 O O . THR A 1 201 ? 18.025 2.229 -35.655 1.00 96.88 201 THR A O 1
ATOM 1652 N N . ASP A 1 202 ? 17.217 0.946 -37.310 1.00 96.19 202 ASP A N 1
ATOM 1653 C CA . ASP A 1 202 ? 16.059 1.800 -37.601 1.00 96.19 202 ASP A CA 1
ATOM 1654 C C . ASP A 1 202 ? 15.137 1.912 -36.375 1.00 96.19 202 ASP A C 1
ATOM 1656 O O . ASP A 1 202 ? 14.652 2.994 -36.032 1.00 96.19 202 ASP A O 1
ATOM 1660 N N . ALA A 1 203 ? 14.905 0.800 -35.668 1.00 95.88 203 ALA A N 1
ATOM 1661 C CA . ALA A 1 203 ? 14.157 0.801 -34.414 1.00 95.88 203 ALA A CA 1
ATOM 1662 C C . ALA A 1 203 ? 14.855 1.647 -33.334 1.00 95.88 203 ALA A C 1
ATOM 1664 O O . ALA A 1 203 ? 14.185 2.408 -32.637 1.00 95.88 203 ALA A O 1
ATOM 1665 N N . LEU A 1 204 ? 16.187 1.583 -33.229 1.00 96.62 204 LEU A N 1
ATOM 1666 C CA . LEU A 1 204 ? 16.971 2.399 -32.296 1.00 96.62 204 LEU A CA 1
ATOM 1667 C C . LEU A 1 204 ? 16.847 3.901 -32.599 1.00 96.62 204 LEU A C 1
ATOM 1669 O O . LEU A 1 204 ? 16.607 4.688 -31.684 1.00 96.62 204 LEU A O 1
ATOM 1673 N N . ALA A 1 205 ? 16.931 4.296 -33.871 1.00 95.94 205 ALA A N 1
ATOM 1674 C CA . ALA A 1 205 ? 16.753 5.687 -34.293 1.00 95.94 205 ALA A CA 1
ATOM 1675 C C . ALA A 1 205 ? 15.328 6.198 -34.010 1.00 95.94 205 ALA A C 1
ATOM 1677 O O . ALA A 1 205 ? 15.138 7.300 -33.491 1.00 95.94 205 ALA A O 1
ATOM 1678 N N . ASN A 1 206 ? 14.309 5.384 -34.299 1.00 93.62 206 ASN A N 1
ATOM 1679 C CA . ASN A 1 206 ? 12.914 5.731 -34.018 1.00 93.62 206 ASN A CA 1
ATOM 1680 C C . ASN A 1 206 ? 12.637 5.850 -32.514 1.00 93.62 206 ASN A C 1
ATOM 1682 O O . ASN A 1 206 ? 11.911 6.755 -32.095 1.00 93.62 206 ASN A O 1
ATOM 1686 N N . ASN A 1 207 ? 13.242 4.977 -31.706 1.00 92.12 207 ASN A N 1
ATOM 1687 C CA . ASN A 1 207 ? 13.193 5.055 -30.252 1.00 92.12 207 ASN A CA 1
ATOM 1688 C C . ASN A 1 207 ? 13.808 6.376 -29.756 1.00 92.12 207 ASN A C 1
ATOM 1690 O O . ASN A 1 207 ? 13.121 7.146 -29.085 1.00 92.12 207 ASN A O 1
ATOM 1694 N N . ALA A 1 208 ? 15.031 6.704 -30.188 1.00 92.12 208 ALA A N 1
ATOM 1695 C CA . ALA A 1 208 ? 15.708 7.956 -29.844 1.00 92.12 208 ALA A CA 1
ATOM 1696 C C . ALA A 1 208 ? 14.881 9.197 -30.203 1.00 92.12 208 ALA A C 1
ATOM 1698 O O . ALA A 1 208 ? 14.671 10.080 -29.370 1.00 92.12 208 ALA A O 1
ATOM 1699 N N . LYS A 1 209 ? 14.329 9.228 -31.422 1.00 91.12 209 LYS A N 1
ATOM 1700 C CA . LYS A 1 209 ? 13.480 10.322 -31.905 1.00 91.12 209 LYS A CA 1
ATOM 1701 C C . LYS A 1 209 ? 12.239 10.531 -31.039 1.00 91.12 209 LYS A C 1
ATOM 1703 O O . LYS A 1 209 ? 11.852 11.670 -30.794 1.00 91.12 209 LYS A O 1
ATOM 1708 N N . ARG A 1 210 ? 11.593 9.451 -30.593 1.00 86.38 210 ARG A N 1
ATOM 1709 C CA . ARG A 1 210 ? 10.389 9.539 -29.752 1.00 86.38 210 ARG A CA 1
ATOM 1710 C C . ARG A 1 210 ? 10.684 9.970 -28.329 1.00 86.38 210 ARG A C 1
ATOM 1712 O O . ARG A 1 210 ? 9.863 10.658 -27.730 1.00 86.38 210 ARG A O 1
ATOM 1719 N N . LEU A 1 211 ? 11.830 9.556 -27.802 1.00 84.81 211 LEU A N 1
ATOM 1720 C CA . LEU A 1 211 ? 12.283 9.959 -26.477 1.00 84.81 211 LEU A CA 1
ATOM 1721 C C . LEU A 1 211 ? 12.881 11.375 -26.473 1.00 84.81 211 LEU A C 1
ATOM 1723 O O . LEU A 1 211 ? 13.009 11.963 -25.403 1.00 84.81 211 LEU A O 1
ATOM 1727 N N . GLY A 1 212 ? 13.216 11.927 -27.647 1.00 87.50 212 GLY A N 1
ATOM 1728 C CA . GLY A 1 212 ? 13.955 13.185 -27.755 1.00 87.50 212 GLY A CA 1
ATOM 1729 C C . GLY A 1 212 ? 15.376 13.062 -27.199 1.00 87.50 212 GLY A C 1
ATOM 1730 O O . GLY A 1 212 ? 15.868 13.999 -26.580 1.00 87.50 212 GLY A O 1
ATOM 1731 N N . ASP A 1 213 ? 15.997 11.888 -27.353 1.00 89.25 213 ASP A N 1
ATOM 1732 C CA . ASP A 1 213 ? 17.329 11.582 -26.825 1.00 89.25 213 ASP A CA 1
ATOM 1733 C C . ASP A 1 213 ? 18.386 11.727 -27.934 1.00 89.25 213 ASP A C 1
ATOM 1735 O O . ASP A 1 213 ? 18.607 10.815 -28.738 1.00 89.25 213 ASP A O 1
ATOM 1739 N N . ASP A 1 214 ? 19.034 12.894 -27.983 1.00 91.06 214 ASP A N 1
ATOM 1740 C CA . ASP A 1 214 ? 20.053 13.229 -28.988 1.00 91.06 214 ASP A CA 1
ATOM 1741 C C . ASP A 1 214 ? 21.281 12.309 -28.918 1.00 91.06 214 ASP A C 1
ATOM 1743 O O . ASP A 1 214 ? 21.891 11.984 -29.940 1.00 91.06 214 ASP A O 1
ATOM 1747 N N . GLU A 1 215 ? 21.648 11.851 -27.719 1.00 91.06 215 GLU A N 1
ATOM 1748 C CA . GLU A 1 215 ? 22.797 10.965 -27.540 1.00 91.06 215 GLU A CA 1
ATOM 1749 C C . GLU A 1 215 ? 22.489 9.564 -28.070 1.00 91.06 215 GLU A C 1
ATOM 1751 O O . GLU A 1 215 ? 23.335 8.952 -28.727 1.00 91.06 215 GLU A O 1
ATOM 1756 N N . LEU A 1 216 ? 21.278 9.058 -27.827 1.00 92.12 216 LEU A N 1
ATOM 1757 C CA . LEU A 1 216 ? 20.820 7.794 -28.399 1.00 92.12 216 LEU A CA 1
ATOM 1758 C C . LEU A 1 216 ? 20.693 7.888 -29.930 1.00 92.12 216 LEU A C 1
ATOM 1760 O O . LEU A 1 216 ? 21.064 6.946 -30.632 1.00 92.12 216 LEU A O 1
ATOM 1764 N N . MET A 1 217 ? 20.257 9.038 -30.453 1.00 95.25 217 MET A N 1
ATOM 1765 C CA . MET A 1 217 ? 20.168 9.296 -31.896 1.00 95.25 217 MET A CA 1
ATOM 1766 C C . MET A 1 217 ? 21.551 9.305 -32.562 1.00 95.25 217 MET A C 1
ATOM 1768 O O . MET A 1 217 ? 21.741 8.719 -33.634 1.00 95.25 217 MET A O 1
ATOM 1772 N N . LEU A 1 218 ? 22.545 9.916 -31.910 1.00 95.31 218 LEU A N 1
ATOM 1773 C CA . LEU A 1 218 ? 23.934 9.879 -32.364 1.00 95.31 218 LEU A CA 1
ATOM 1774 C C . LEU A 1 218 ? 24.454 8.436 -32.439 1.00 95.31 218 LEU A C 1
ATOM 1776 O O . LEU A 1 218 ? 25.073 8.060 -33.433 1.00 95.31 218 LEU A O 1
ATOM 1780 N N . GLN A 1 219 ? 24.172 7.610 -31.426 1.00 95.19 219 GLN A N 1
ATOM 1781 C CA . GLN A 1 219 ? 24.582 6.201 -31.431 1.00 95.19 219 GLN A CA 1
ATOM 1782 C C . GLN A 1 219 ? 23.924 5.411 -32.567 1.00 95.19 219 GLN A C 1
ATOM 1784 O O . GLN A 1 219 ? 24.616 4.665 -33.257 1.00 95.19 219 GLN A O 1
ATOM 1789 N N . ALA A 1 220 ? 22.627 5.611 -32.817 1.00 95.56 220 ALA A N 1
ATOM 1790 C CA . ALA A 1 220 ? 21.941 4.972 -33.940 1.00 95.56 220 ALA A CA 1
ATOM 1791 C C . ALA A 1 220 ? 22.593 5.323 -35.289 1.00 95.56 220 ALA A C 1
ATOM 1793 O O . ALA A 1 220 ? 22.836 4.438 -36.105 1.00 95.56 220 ALA A O 1
ATOM 1794 N N . THR A 1 221 ? 22.974 6.590 -35.473 1.00 95.88 221 THR A N 1
ATOM 1795 C CA . THR A 1 221 ? 23.640 7.081 -36.694 1.00 95.88 221 THR A CA 1
ATOM 1796 C C . THR A 1 221 ? 25.032 6.458 -36.886 1.00 95.88 221 THR A C 1
ATOM 1798 O O . THR A 1 221 ? 25.423 6.084 -37.996 1.00 95.88 221 THR A O 1
ATOM 1801 N N . VAL A 1 222 ? 25.798 6.316 -35.798 1.00 95.12 222 VAL A N 1
ATOM 1802 C CA . VAL A 1 222 ? 27.107 5.639 -35.816 1.00 95.12 222 VAL A CA 1
ATOM 1803 C C . VAL A 1 222 ? 26.954 4.164 -36.191 1.00 95.12 222 VAL A C 1
ATOM 1805 O O . VAL A 1 222 ? 27.748 3.642 -36.973 1.00 95.12 222 VAL A O 1
ATOM 1808 N N . GLU A 1 223 ? 25.947 3.483 -35.648 1.00 93.94 223 GLU A N 1
ATOM 1809 C CA . GLU A 1 223 ? 25.673 2.079 -35.955 1.00 93.94 223 GLU A CA 1
ATOM 1810 C C . GLU A 1 223 ? 25.197 1.874 -37.397 1.00 93.94 223 GLU A C 1
ATOM 1812 O O . GLU A 1 223 ? 25.657 0.943 -38.057 1.00 93.94 223 GLU A O 1
ATOM 1817 N N . GLU A 1 224 ? 24.358 2.769 -37.919 1.00 93.06 224 GLU A N 1
ATOM 1818 C CA . GLU A 1 224 ? 23.920 2.761 -39.319 1.00 93.06 224 GLU A CA 1
ATOM 1819 C C . GLU A 1 224 ? 25.118 2.883 -40.272 1.00 93.06 224 GLU A C 1
ATOM 1821 O O . GLU A 1 224 ? 25.288 2.070 -41.183 1.00 93.06 224 GLU A O 1
ATOM 1826 N N . SER A 1 225 ? 26.046 3.797 -39.971 1.00 92.06 225 SER A N 1
ATOM 1827 C CA . SER A 1 225 ? 27.274 3.985 -40.756 1.00 92.06 225 SER A CA 1
ATOM 1828 C C . SER A 1 225 ? 28.144 2.720 -40.821 1.00 92.06 225 SER A C 1
ATOM 1830 O O . SER A 1 225 ? 28.777 2.445 -41.841 1.00 92.06 225 SER A O 1
ATOM 1832 N N . LYS A 1 226 ? 28.175 1.911 -39.750 1.00 89.31 226 LYS A N 1
ATOM 1833 C CA . LYS A 1 226 ? 28.917 0.634 -39.722 1.00 89.31 226 LYS A CA 1
ATOM 1834 C C . LYS A 1 226 ? 28.278 -0.438 -40.606 1.00 89.31 226 LYS A C 1
ATOM 1836 O O . LYS A 1 226 ? 28.978 -1.348 -41.048 1.00 89.31 226 LYS A O 1
ATOM 1841 N N . ILE A 1 227 ? 26.967 -0.364 -40.825 1.00 87.56 227 ILE A N 1
ATOM 1842 C CA . ILE A 1 227 ? 26.229 -1.299 -41.683 1.00 87.56 227 ILE A CA 1
ATOM 1843 C C . ILE A 1 227 ? 26.488 -0.966 -43.150 1.00 87.56 227 ILE A C 1
ATOM 1845 O O . ILE A 1 227 ? 26.779 -1.869 -43.933 1.00 87.56 227 ILE A O 1
ATOM 1849 N N . ASP A 1 228 ? 26.438 0.319 -43.500 1.00 81.25 228 ASP A N 1
ATOM 1850 C CA . ASP A 1 228 ? 26.640 0.781 -44.875 1.00 81.25 228 ASP A CA 1
ATOM 1851 C C . ASP A 1 228 ? 28.117 0.710 -45.310 1.00 81.25 228 ASP A C 1
ATOM 1853 O O . ASP A 1 228 ? 28.422 0.520 -46.492 1.00 81.25 228 ASP A O 1
ATOM 1857 N N . HIS A 1 229 ? 29.055 0.796 -44.358 1.00 76.19 229 HIS A N 1
ATOM 1858 C CA . HIS A 1 229 ? 30.498 0.741 -44.607 1.00 76.19 229 HIS A CA 1
ATOM 1859 C C . HIS A 1 229 ? 31.222 -0.267 -43.689 1.00 76.19 229 HIS A C 1
ATOM 1861 O O . HIS A 1 229 ? 31.970 0.132 -42.790 1.00 76.19 229 HIS A O 1
ATOM 1867 N N . PRO A 1 230 ? 31.099 -1.588 -43.938 1.00 62.56 230 PRO A N 1
ATOM 1868 C CA . PRO A 1 230 ? 31.637 -2.637 -43.060 1.00 62.56 230 PRO A CA 1
ATOM 1869 C C . PRO A 1 230 ? 33.179 -2.693 -42.959 1.00 62.56 230 PRO A C 1
ATOM 1871 O O . PRO A 1 230 ? 33.707 -3.505 -42.203 1.00 62.56 230 PRO A O 1
ATOM 1874 N N . GLY A 1 231 ? 33.915 -1.848 -43.697 1.00 54.03 231 GLY A N 1
ATOM 1875 C CA . GLY A 1 231 ? 35.385 -1.833 -43.765 1.00 54.03 231 GLY A CA 1
ATOM 1876 C C . GLY A 1 231 ? 36.086 -0.585 -43.206 1.00 54.03 231 GLY A C 1
ATOM 1877 O O . GLY A 1 231 ? 37.312 -0.532 -43.230 1.00 54.03 231 GLY A O 1
ATOM 1878 N N . ALA A 1 232 ? 35.368 0.420 -42.693 1.00 48.84 232 ALA A N 1
ATOM 1879 C CA . ALA A 1 232 ? 35.990 1.693 -42.290 1.00 48.84 232 ALA A CA 1
ATOM 1880 C C . ALA A 1 232 ? 36.781 1.639 -40.960 1.00 48.84 232 ALA A C 1
ATOM 1882 O O . ALA A 1 232 ? 37.481 2.588 -40.622 1.00 48.84 232 ALA A O 1
ATOM 1883 N N . ALA A 1 233 ? 36.709 0.538 -40.203 1.00 48.38 233 ALA A N 1
ATOM 1884 C CA . ALA A 1 233 ? 37.316 0.437 -38.870 1.00 48.38 233 ALA A CA 1
ATOM 1885 C C . ALA A 1 233 ? 38.784 -0.051 -38.841 1.00 48.38 233 ALA A C 1
ATOM 1887 O O . ALA A 1 233 ? 39.339 -0.179 -37.753 1.00 48.38 233 ALA A O 1
ATOM 1888 N N . VAL A 1 234 ? 39.424 -0.342 -39.985 1.00 44.62 234 VAL A N 1
ATOM 1889 C CA . VAL A 1 234 ? 40.765 -0.984 -40.012 1.00 44.62 234 VAL A CA 1
ATOM 1890 C C . VAL A 1 234 ? 41.901 -0.069 -40.501 1.00 44.62 234 VAL A C 1
ATOM 1892 O O . VAL A 1 234 ? 43.063 -0.440 -40.392 1.00 44.62 234 VAL A O 1
ATOM 1895 N N . ILE A 1 235 ? 41.639 1.165 -40.941 1.00 42.94 235 ILE A N 1
ATOM 1896 C CA . ILE A 1 235 ? 42.705 2.070 -41.420 1.00 42.94 235 ILE A CA 1
ATOM 1897 C C . ILE A 1 235 ? 42.913 3.227 -40.436 1.00 42.94 235 ILE A C 1
ATOM 1899 O O . ILE A 1 235 ? 42.572 4.370 -40.716 1.00 42.94 235 ILE A O 1
ATOM 1903 N N . ALA A 1 236 ? 43.437 2.927 -39.249 1.00 42.56 236 ALA A N 1
ATOM 1904 C CA . ALA A 1 236 ? 43.955 3.960 -38.342 1.00 42.56 236 ALA A CA 1
ATOM 1905 C C . ALA A 1 236 ? 45.283 3.586 -37.662 1.00 42.56 236 ALA A C 1
ATOM 1907 O O . ALA A 1 236 ? 45.793 4.379 -36.883 1.00 42.56 236 ALA A O 1
ATOM 1908 N N . ASN A 1 237 ? 45.864 2.420 -37.964 1.00 42.69 237 ASN A N 1
ATOM 1909 C CA . ASN A 1 237 ? 47.180 2.018 -37.465 1.00 42.69 237 ASN A CA 1
ATOM 1910 C C . ASN A 1 237 ? 47.943 1.304 -38.585 1.00 42.69 237 ASN A C 1
ATOM 1912 O O . ASN A 1 237 ? 47.794 0.098 -38.766 1.00 42.69 237 ASN A O 1
ATOM 1916 N N . GLY A 1 238 ? 48.718 2.059 -39.357 1.00 35.56 238 GLY A N 1
ATOM 1917 C CA . GLY A 1 238 ? 49.574 1.525 -40.411 1.00 35.56 238 GLY A CA 1
ATOM 1918 C C . GLY A 1 238 ? 50.452 2.620 -41.003 1.00 35.56 238 GLY A C 1
ATOM 1919 O O . GLY A 1 238 ? 49.977 3.405 -41.814 1.00 35.56 238 GLY A O 1
ATOM 1920 N N . ASP A 1 239 ? 51.705 2.619 -40.554 1.00 38.09 239 ASP A N 1
ATOM 1921 C CA . ASP A 1 239 ? 52.905 3.115 -41.232 1.00 38.09 239 ASP A CA 1
ATOM 1922 C C . ASP A 1 239 ? 53.105 4.634 -41.369 1.00 38.09 239 ASP A C 1
ATOM 1924 O O . ASP A 1 239 ? 52.846 5.243 -42.400 1.00 38.09 239 ASP A O 1
ATOM 1928 N N . ASN A 1 240 ? 53.712 5.217 -40.329 1.00 39.28 240 ASN A N 1
ATOM 1929 C CA . ASN A 1 240 ? 54.754 6.227 -40.515 1.00 39.28 240 ASN A CA 1
ATOM 1930 C C . ASN A 1 240 ? 56.080 5.590 -40.084 1.00 39.28 240 ASN A C 1
ATOM 1932 O O . ASN A 1 240 ? 56.497 5.739 -38.935 1.00 39.28 240 ASN A O 1
ATOM 1936 N N . ASP A 1 241 ? 56.706 4.861 -41.001 1.00 43.56 241 ASP A N 1
ATOM 1937 C CA . ASP A 1 241 ? 58.146 4.631 -40.967 1.00 43.56 241 ASP A CA 1
ATOM 1938 C C . ASP A 1 241 ? 58.732 5.126 -42.298 1.00 43.56 241 ASP A C 1
ATOM 1940 O O . ASP A 1 241 ? 58.052 5.096 -43.323 1.00 43.56 241 ASP A O 1
ATOM 1944 N N . ASP A 1 242 ? 59.969 5.609 -42.233 1.00 40.19 242 ASP A N 1
ATOM 1945 C CA . ASP A 1 242 ? 60.787 6.236 -43.283 1.00 40.19 242 ASP A CA 1
ATOM 1946 C C . ASP A 1 242 ? 60.558 7.727 -43.606 1.00 40.19 242 ASP A C 1
ATOM 1948 O O . ASP A 1 242 ? 59.792 8.120 -44.485 1.00 40.19 242 ASP A O 1
ATOM 1952 N N . THR A 1 243 ? 61.383 8.589 -42.993 1.00 36.66 243 THR A N 1
ATOM 1953 C CA . THR A 1 243 ? 62.535 9.204 -43.700 1.00 36.66 243 THR A CA 1
ATOM 1954 C C . THR A 1 243 ? 63.358 10.110 -42.772 1.00 36.66 243 THR A C 1
ATOM 1956 O O . THR A 1 243 ? 62.964 11.230 -42.456 1.00 36.66 243 THR A O 1
ATOM 1959 N N . ALA A 1 244 ? 64.555 9.657 -42.389 1.00 35.62 244 ALA A N 1
ATOM 1960 C CA . ALA A 1 244 ? 65.672 10.539 -42.047 1.00 35.62 244 ALA A CA 1
ATOM 1961 C C . ALA A 1 244 ? 66.998 9.830 -42.366 1.00 35.62 244 ALA A C 1
ATOM 1963 O O . ALA A 1 244 ? 67.455 8.967 -41.616 1.00 35.62 244 ALA A O 1
ATOM 1964 N N . MET A 1 245 ? 67.589 10.214 -43.497 1.00 35.22 245 MET A N 1
ATOM 1965 C CA . MET A 1 245 ? 69.014 10.082 -43.791 1.00 35.22 245 MET A CA 1
ATOM 1966 C C . MET A 1 245 ? 69.551 11.481 -44.077 1.00 35.22 245 MET A C 1
ATOM 1968 O O . MET A 1 245 ? 68.818 12.245 -44.748 1.00 35.22 245 MET A O 1
#